Protein AF-A0A0D6QEM1-F1 (afdb_monomer_lite)

Radius of gyration: 30.31 Å; chains: 1; bounding box: 60×32×90 Å

Sequence (278 aa):
MEIRVVGAGCARCRRALEEAEKAIALAGVTASASRTSDVAELIPFRIASTPAVFVDGVLRSAGRVPTAREIASWLRPAAPVDPAPSPTRSLTGLVAACAAGLVLSVLLAVLHVRANTGAAGSFCAVNAEIDCDAVALSPHSILLGAPIAAWGVLVYVAMGLLAGSGLRRARPHPRWPAGLLAVAAGAGVVASGWLAWLSEVRIGAFCIVCAGCWAANVAIAGLAWRATSSGGGFGPCLAADLAAMRRRPAHAATALLGVAGVAAALALLYPPYWKGPW

Secondary structure (DSSP, 8-state):
-EEEEESS--HHHHHHHHHHHHHHHHHT---EEEEE--GGGGGGGT--SS-EEEETTEEEEESS---HHHHHHHHS-----------HHHHHHHHHHHHHHHHHHHHHHHHHHHHHHTPSPPTT--SSSS-HHHHHHSGGGEETTEEHHHHHHHHHHHHHHHHHHHTSTT-SSTTTTHHHHHHHHHHHHHHHHHHHHIIIIII----HHHHHHHHHHHHHHHHHHHHHHTTT-HHHHHHHHHHHHHH-HHHHHHHHHHHHHHHHHHHHHPPP---S--

pLDDT: mean 90.18, std 10.19, range [38.78, 98.62]

Structure (mmCIF, N/CA/C/O backbone):
data_AF-A0A0D6QEM1-F1
#
_entry.id   AF-A0A0D6QEM1-F1
#
loop_
_atom_site.group_PDB
_atom_site.id
_atom_site.type_symbol
_atom_site.label_atom_id
_atom_site.label_alt_id
_atom_site.label_comp_id
_atom_site.label_asym_id
_atom_site.label_entity_id
_atom_site.label_seq_id
_atom_site.pdbx_PDB_ins_code
_atom_site.Cartn_x
_atom_site.Cartn_y
_atom_site.Cartn_z
_atom_site.occupancy
_atom_site.B_iso_or_equiv
_atom_site.auth_seq_id
_atom_site.auth_comp_id
_atom_site.auth_asym_id
_atom_site.auth_atom_id
_atom_site.pdbx_PDB_model_num
ATOM 1 N N . MET A 1 1 ? -30.499 -1.350 35.180 1.00 83.69 1 MET A N 1
ATOM 2 C CA . MET A 1 1 ? -29.206 -1.779 35.754 1.00 83.69 1 MET A CA 1
ATOM 3 C C . MET A 1 1 ? -29.433 -2.224 37.182 1.00 83.69 1 MET A C 1
ATOM 5 O O . MET A 1 1 ? -30.280 -1.647 37.860 1.00 83.69 1 MET A O 1
ATOM 9 N N . GLU A 1 2 ? -28.691 -3.223 37.630 1.00 88.56 2 GLU 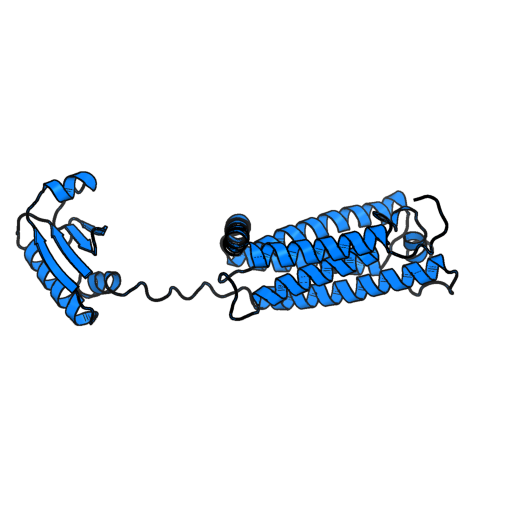A N 1
ATOM 10 C CA . GLU A 1 2 ? -28.781 -3.758 38.984 1.00 88.56 2 GLU A CA 1
ATOM 11 C C . GLU A 1 2 ? -27.432 -3.632 39.698 1.00 88.56 2 GLU A C 1
ATOM 13 O O . GLU A 1 2 ? -26.407 -4.112 39.211 1.00 88.56 2 GLU A O 1
ATOM 18 N N . ILE A 1 3 ? -27.431 -2.997 40.869 1.00 92.56 3 ILE A N 1
ATOM 19 C CA . ILE A 1 3 ? -26.281 -2.968 41.772 1.00 92.56 3 ILE A CA 1
ATOM 20 C C . ILE A 1 3 ? -26.584 -3.905 42.930 1.00 92.56 3 ILE A C 1
ATOM 22 O O . ILE A 1 3 ? -27.523 -3.665 43.687 1.00 92.56 3 ILE A O 1
ATOM 26 N N . ARG A 1 4 ? -25.778 -4.950 43.100 1.00 91.94 4 ARG A N 1
ATOM 27 C CA . ARG A 1 4 ? -25.952 -5.912 44.194 1.00 91.94 4 ARG A CA 1
ATOM 28 C C . ARG A 1 4 ? -24.805 -5.811 45.181 1.00 91.94 4 ARG A C 1
ATOM 30 O O . ARG A 1 4 ? -23.639 -5.928 44.808 1.00 91.94 4 ARG A O 1
ATOM 37 N N . VAL A 1 5 ? -25.138 -5.610 46.449 1.00 93.88 5 VAL A N 1
ATOM 38 C CA . VAL A 1 5 ? -24.191 -5.659 47.564 1.00 93.88 5 VAL A CA 1
ATOM 39 C C . VAL A 1 5 ? -24.349 -7.000 48.268 1.00 93.88 5 VAL A C 1
ATOM 41 O O . VAL A 1 5 ? -25.359 -7.251 48.922 1.00 93.88 5 VAL A O 1
ATOM 44 N N . VAL A 1 6 ? -23.346 -7.862 48.153 1.00 90.94 6 VAL A N 1
ATOM 45 C CA . VAL A 1 6 ? -23.338 -9.186 48.777 1.00 90.94 6 VAL A CA 1
ATOM 46 C C . VAL A 1 6 ? -22.567 -9.124 50.094 1.00 90.94 6 VAL A C 1
ATOM 48 O O . VAL A 1 6 ? -21.392 -8.732 50.139 1.00 90.94 6 VAL A O 1
ATOM 51 N N . GLY A 1 7 ? -23.230 -9.503 51.184 1.00 88.50 7 GLY A N 1
ATOM 52 C CA . GLY A 1 7 ? -22.605 -9.637 52.495 1.00 88.50 7 GLY A CA 1
ATOM 53 C C . GLY A 1 7 ? -23.593 -9.819 53.645 1.00 88.50 7 GLY A C 1
ATOM 54 O O . GLY A 1 7 ? -24.792 -9.567 53.526 1.00 88.50 7 GLY A O 1
ATOM 55 N N . ALA A 1 8 ? -23.064 -10.203 54.807 1.00 85.75 8 ALA A N 1
ATOM 56 C CA . ALA A 1 8 ? -23.832 -10.554 56.009 1.00 85.75 8 ALA A CA 1
ATOM 57 C C . ALA A 1 8 ? -24.568 -9.375 56.694 1.00 85.75 8 ALA A C 1
ATOM 59 O O . ALA A 1 8 ? -25.024 -9.494 57.825 1.00 85.75 8 ALA A O 1
ATOM 60 N N . GLY A 1 9 ? -24.652 -8.201 56.058 1.00 84.50 9 GLY A N 1
ATOM 61 C CA . GLY A 1 9 ? -25.414 -7.061 56.585 1.00 84.50 9 GLY A CA 1
ATOM 62 C C . GLY A 1 9 ? -24.715 -6.233 57.673 1.00 84.50 9 GLY A C 1
ATOM 63 O O . GLY A 1 9 ? -25.359 -5.395 58.306 1.00 84.50 9 GLY A O 1
ATOM 64 N N . CYS A 1 10 ? -23.403 -6.405 57.876 1.00 89.69 10 CYS A N 1
ATOM 65 C CA . CYS A 1 10 ? -22.614 -5.597 58.814 1.00 89.69 10 CYS A CA 1
ATOM 66 C C . CYS A 1 10 ? -22.585 -4.098 58.432 1.00 89.69 10 CYS A C 1
ATOM 68 O O . CYS A 1 10 ? -23.016 -3.703 57.345 1.00 89.69 10 CYS A O 1
ATOM 70 N N . ALA A 1 11 ? -22.025 -3.244 59.298 1.00 91.62 11 ALA A N 1
ATOM 71 C CA . ALA A 1 11 ? -21.962 -1.793 59.071 1.00 91.62 11 ALA A CA 1
ATOM 72 C C . ALA A 1 11 ? -21.328 -1.406 57.717 1.00 91.62 11 ALA A C 1
ATOM 74 O O . ALA A 1 11 ? -21.803 -0.490 57.049 1.00 91.62 11 ALA A O 1
ATOM 75 N N . ARG A 1 12 ? -20.307 -2.149 57.261 1.00 92.81 12 ARG A N 1
ATOM 76 C CA . ARG A 1 12 ? -19.674 -1.926 55.948 1.00 92.81 12 ARG A CA 1
ATOM 77 C C . ARG A 1 12 ? -20.610 -2.257 54.780 1.00 92.81 12 ARG A C 1
ATOM 79 O O . ARG A 1 12 ? -20.588 -1.547 53.783 1.00 92.81 12 ARG A O 1
ATOM 86 N N . CYS A 1 13 ? -21.445 -3.291 54.905 1.00 91.06 13 CYS A N 1
ATOM 87 C CA . CYS A 1 13 ? -22.417 -3.663 53.871 1.00 91.06 13 CYS A CA 1
ATOM 88 C C . CYS A 1 13 ? -23.534 -2.621 53.744 1.00 91.06 13 CYS A C 1
ATOM 90 O O . CYS A 1 13 ? -23.930 -2.289 52.632 1.00 91.06 13 CYS A O 1
ATOM 92 N N . ARG A 1 14 ? -24.011 -2.074 54.872 1.00 92.81 14 ARG A N 1
ATOM 93 C CA . ARG A 1 14 ? -25.000 -0.982 54.866 1.00 92.81 14 ARG A CA 1
ATOM 94 C C . ARG A 1 14 ? -24.438 0.274 54.210 1.00 92.81 14 ARG A C 1
ATOM 96 O O . ARG A 1 14 ? -25.046 0.795 53.286 1.00 92.81 14 ARG A O 1
ATOM 103 N N . ARG A 1 15 ? -23.21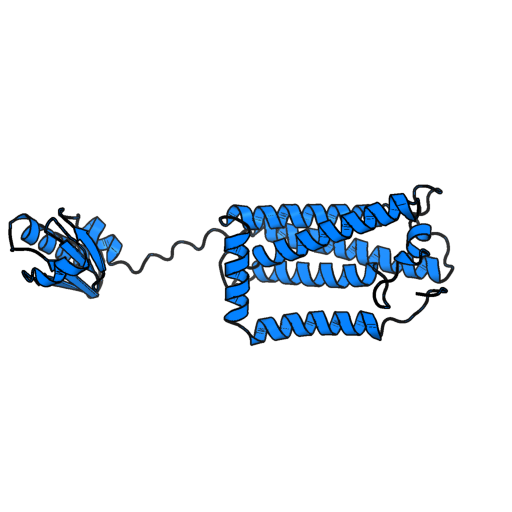6 0.656 54.581 1.00 94.06 15 ARG A N 1
ATOM 104 C CA . ARG A 1 15 ? -22.526 1.794 53.967 1.00 94.06 15 ARG A CA 1
ATOM 105 C C . ARG A 1 15 ? -22.302 1.608 52.462 1.00 94.06 15 ARG A C 1
ATOM 107 O O . ARG A 1 15 ? -22.452 2.556 51.709 1.00 94.06 15 ARG A O 1
ATOM 114 N N . ALA A 1 16 ? -21.961 0.401 52.007 1.00 93.94 16 ALA A N 1
ATOM 115 C CA . ALA A 1 16 ? -21.819 0.119 50.576 1.00 93.94 16 ALA A CA 1
ATOM 116 C C . ALA A 1 16 ? -23.144 0.257 49.807 1.00 93.94 16 ALA A C 1
ATOM 118 O O . ALA A 1 16 ? -23.127 0.718 48.669 1.00 93.94 16 ALA A O 1
ATOM 119 N N . LEU A 1 17 ? -24.275 -0.099 50.428 1.00 94.88 17 LEU A N 1
ATOM 120 C CA . LEU A 1 17 ? -25.603 0.106 49.849 1.00 94.88 17 LEU A CA 1
ATOM 121 C C . LEU A 1 17 ? -25.952 1.601 49.763 1.00 94.88 17 LEU A C 1
ATOM 123 O O . LEU A 1 17 ? -26.343 2.068 48.700 1.00 94.88 17 LEU A O 1
ATOM 127 N N . GLU A 1 18 ? -25.711 2.367 50.830 1.00 95.75 18 GLU A N 1
ATOM 128 C CA . GLU A 1 18 ? -25.917 3.825 50.843 1.00 95.75 18 GLU A CA 1
ATOM 129 C C . GLU A 1 18 ? -25.063 4.542 49.782 1.00 95.75 18 GLU A C 1
ATOM 131 O O . GLU A 1 18 ? -25.534 5.438 49.084 1.00 95.75 18 GLU A O 1
ATOM 136 N N . GLU A 1 19 ? -23.792 4.156 49.628 1.00 96.50 19 GLU A N 1
ATOM 137 C CA . GLU A 1 19 ? -22.925 4.713 48.584 1.00 96.50 19 GLU A CA 1
ATOM 138 C C . GLU A 1 19 ? -23.402 4.321 47.178 1.00 96.50 19 GLU A C 1
ATOM 140 O O . GLU A 1 19 ? -23.280 5.127 46.255 1.00 96.50 19 GLU A O 1
ATOM 145 N N . ALA A 1 20 ? -23.978 3.126 47.005 1.00 94.38 20 ALA A N 1
ATOM 146 C CA . ALA A 1 20 ? -24.574 2.703 45.741 1.00 94.38 20 ALA A CA 1
ATOM 147 C C . ALA A 1 20 ? -25.824 3.523 45.390 1.00 94.38 20 ALA A C 1
ATOM 149 O O . ALA A 1 20 ? -25.945 3.980 44.258 1.00 94.38 20 ALA A O 1
ATOM 150 N N . GLU A 1 21 ? -26.711 3.790 46.347 1.00 94.81 21 GLU A N 1
ATOM 151 C CA . GLU A 1 21 ? -27.885 4.654 46.145 1.00 94.81 21 GLU A CA 1
ATOM 152 C C . GLU A 1 21 ? -27.478 6.087 45.779 1.00 94.81 21 GLU A C 1
ATOM 154 O O . GLU A 1 21 ? -27.968 6.651 44.795 1.00 94.81 21 GLU A O 1
ATOM 159 N N . LYS A 1 22 ? -26.499 6.656 46.496 1.00 94.44 22 LYS A N 1
ATOM 160 C CA . LYS A 1 22 ? -25.906 7.957 46.145 1.00 94.44 22 LYS A CA 1
ATOM 161 C C . LYS A 1 22 ? -25.308 7.939 44.741 1.00 94.44 22 LYS A C 1
ATOM 163 O O . LYS A 1 22 ? -25.437 8.918 44.013 1.00 94.44 22 LYS A O 1
ATOM 168 N N . ALA A 1 23 ? -24.656 6.848 44.346 1.00 93.38 23 ALA A N 1
ATOM 169 C CA . ALA A 1 23 ? -24.069 6.708 43.019 1.00 93.38 23 ALA A CA 1
ATOM 170 C C . ALA A 1 23 ? -25.120 6.682 41.905 1.00 93.38 23 ALA A C 1
ATOM 172 O O . ALA A 1 23 ? -24.884 7.275 40.855 1.00 93.38 23 ALA A O 1
ATOM 173 N N . ILE A 1 24 ? -26.273 6.044 42.135 1.00 91.56 24 ILE A N 1
ATOM 174 C CA . ILE A 1 24 ? -27.408 6.045 41.200 1.00 91.56 24 ILE A CA 1
ATOM 175 C C . ILE A 1 24 ? -27.925 7.474 41.016 1.00 91.56 24 ILE A C 1
ATOM 177 O O . ILE A 1 24 ? -28.045 7.937 39.880 1.00 91.56 24 ILE A O 1
ATOM 181 N N . ALA A 1 25 ? -28.138 8.201 42.118 1.00 88.69 25 ALA A N 1
ATOM 182 C CA . ALA A 1 25 ? -28.562 9.601 42.082 1.00 88.69 25 ALA A CA 1
ATOM 183 C C . ALA A 1 25 ? -27.535 10.504 41.371 1.00 88.69 25 ALA A C 1
ATOM 185 O O . ALA A 1 25 ? -27.906 11.332 40.544 1.00 88.69 25 ALA A O 1
ATOM 186 N N . LEU A 1 26 ? -26.239 10.309 41.639 1.00 87.75 26 LEU A N 1
ATOM 187 C CA . LEU A 1 26 ? -25.144 11.047 40.997 1.00 87.75 26 LEU A CA 1
ATOM 188 C C . LEU A 1 26 ? -24.998 10.738 39.502 1.00 87.75 26 LEU A C 1
ATOM 190 O O . LEU A 1 26 ? -24.580 11.605 38.738 1.00 87.75 26 LEU A O 1
ATOM 194 N N . ALA A 1 27 ? -25.269 9.500 39.087 1.00 85.88 27 ALA A N 1
ATOM 195 C CA . ALA A 1 27 ? -25.141 9.067 37.700 1.00 85.88 27 ALA A CA 1
ATOM 196 C C . ALA A 1 27 ? -26.374 9.412 36.849 1.00 85.88 27 ALA A C 1
ATOM 198 O O . ALA A 1 27 ? -26.257 9.437 35.625 1.00 85.88 27 ALA A O 1
ATOM 199 N N . GLY A 1 28 ? -27.533 9.677 37.466 1.00 85.00 28 GLY A N 1
ATOM 200 C CA . GLY A 1 28 ? -28.774 10.012 36.759 1.00 85.00 28 GLY A CA 1
ATOM 201 C C . GLY A 1 28 ? -29.324 8.862 35.906 1.00 85.00 28 GLY A C 1
ATOM 202 O O . GLY A 1 28 ? -29.982 9.108 34.899 1.00 85.00 28 GLY A O 1
ATOM 203 N N . VAL A 1 29 ? -29.017 7.612 36.268 1.00 84.62 29 VAL A N 1
ATOM 204 C CA . VAL A 1 29 ? -29.411 6.408 35.516 1.00 84.62 29 VAL A CA 1
ATOM 205 C C . VAL A 1 29 ? -30.559 5.669 36.199 1.00 84.62 29 VAL A C 1
ATOM 207 O O . VAL A 1 29 ? -30.688 5.683 37.421 1.00 84.62 29 VAL A O 1
ATOM 210 N N . THR A 1 30 ? -31.368 4.951 35.421 1.00 84.69 30 THR A N 1
ATOM 211 C CA . THR A 1 30 ? -32.387 4.039 35.957 1.00 84.69 30 THR A CA 1
ATOM 212 C C . THR A 1 30 ? -31.730 2.732 36.422 1.00 84.69 30 THR A C 1
ATOM 214 O O . THR A 1 30 ? -31.501 1.799 35.641 1.00 84.69 30 THR A O 1
ATOM 217 N N . ALA A 1 31 ? -31.395 2.668 37.709 1.00 88.12 31 ALA A N 1
ATOM 218 C CA . ALA A 1 31 ? -30.795 1.505 38.354 1.00 88.12 31 ALA A CA 1
ATOM 219 C C . ALA A 1 31 ? -31.436 1.233 39.722 1.00 88.12 31 ALA A C 1
ATOM 221 O O . ALA A 1 31 ? -31.949 2.151 40.358 1.00 88.12 31 ALA A O 1
ATOM 222 N N . SER A 1 32 ? -31.382 -0.015 40.182 1.00 89.88 32 SER A N 1
ATOM 223 C CA . SER A 1 32 ? -31.804 -0.419 41.527 1.00 89.88 32 SER A CA 1
ATOM 224 C C . SER A 1 32 ? -30.616 -0.964 42.311 1.00 89.88 32 SER A C 1
ATOM 226 O O . SER A 1 32 ? -29.842 -1.760 41.778 1.00 89.88 32 SER A O 1
ATOM 228 N N . ALA A 1 33 ? -30.483 -0.558 43.573 1.00 92.06 33 ALA A N 1
ATOM 229 C CA . ALA A 1 33 ? -29.508 -1.126 44.495 1.00 92.06 33 ALA A CA 1
ATOM 230 C C . ALA A 1 33 ? -30.204 -2.121 45.433 1.00 92.06 33 ALA A C 1
ATOM 232 O O . ALA A 1 33 ? -31.217 -1.796 46.048 1.00 92.06 33 ALA A O 1
ATOM 233 N N . SER A 1 34 ? -29.672 -3.334 45.541 1.00 91.31 34 SER A N 1
ATOM 234 C CA . SER A 1 34 ? -30.180 -4.373 46.435 1.00 91.31 34 SER A CA 1
ATOM 235 C C . SER A 1 34 ? -29.041 -4.974 47.256 1.00 91.31 34 SER A C 1
ATOM 237 O O . SER A 1 34 ? -27.867 -4.939 46.876 1.00 91.31 34 SER A O 1
ATOM 239 N N . ARG A 1 35 ? -29.377 -5.508 48.432 1.00 91.12 35 ARG A N 1
ATOM 240 C CA . ARG A 1 35 ? -28.436 -6.231 49.289 1.00 91.12 35 ARG A CA 1
ATOM 241 C C . ARG A 1 35 ? -28.908 -7.665 49.440 1.00 91.12 35 ARG A C 1
ATOM 243 O O . ARG A 1 35 ? -30.053 -7.885 49.819 1.00 91.12 35 ARG A O 1
ATOM 250 N N . THR A 1 36 ? -28.002 -8.609 49.230 1.00 89.12 36 THR A N 1
ATOM 251 C CA . THR A 1 36 ? -28.239 -10.030 49.487 1.00 89.12 36 THR A CA 1
ATOM 252 C C . THR A 1 36 ? -27.227 -10.556 50.498 1.00 89.12 36 THR A C 1
ATOM 254 O O . THR A 1 36 ? -26.091 -10.081 50.584 1.00 89.12 36 THR A O 1
ATOM 257 N N . SER A 1 37 ? -27.653 -11.527 51.296 1.00 85.12 37 SER A N 1
ATOM 258 C CA . SER A 1 37 ? -26.795 -12.235 52.251 1.00 85.12 37 SER A CA 1
ATOM 259 C C . SER A 1 37 ? -26.476 -13.653 51.789 1.00 85.12 37 SER A C 1
ATOM 261 O O . SER A 1 37 ? -25.902 -14.423 52.555 1.00 85.12 37 SER A O 1
ATOM 263 N N . ASP A 1 38 ? -26.823 -13.986 50.545 1.00 84.31 38 ASP A N 1
ATOM 264 C CA . ASP A 1 38 ? -26.527 -15.285 49.967 1.00 84.31 38 ASP A CA 1
ATOM 265 C C . ASP A 1 38 ? -25.023 -15.428 49.689 1.00 84.31 38 ASP A C 1
ATOM 267 O O . ASP A 1 38 ? -24.452 -14.821 48.781 1.00 84.31 38 ASP A O 1
ATOM 271 N N . VAL A 1 39 ? -24.368 -16.237 50.520 1.00 75.44 39 VAL A N 1
ATOM 272 C CA . VAL A 1 39 ? -22.933 -16.521 50.423 1.00 75.44 39 VAL A CA 1
ATOM 273 C C . VAL A 1 39 ? -22.624 -17.360 49.176 1.00 75.44 39 VAL A C 1
ATOM 275 O O . VAL A 1 39 ? -21.495 -17.306 48.683 1.00 75.44 39 VAL A O 1
ATOM 278 N N . ALA A 1 40 ? -23.605 -18.080 48.612 1.00 80.69 40 ALA A N 1
ATOM 279 C CA . ALA A 1 40 ? -23.417 -18.883 47.405 1.00 80.69 40 ALA A CA 1
ATOM 280 C C . ALA A 1 40 ? -22.974 -18.028 46.207 1.00 80.69 40 ALA A C 1
ATOM 282 O O . ALA A 1 40 ? -22.178 -18.486 45.387 1.00 80.69 40 ALA A O 1
ATOM 283 N N . GLU A 1 41 ? -23.389 -16.758 46.151 1.00 78.88 41 GLU A N 1
ATOM 284 C CA . GLU A 1 41 ? -22.991 -15.819 45.099 1.00 78.88 41 GLU A CA 1
ATOM 285 C C . GLU A 1 41 ? -21.498 -15.454 45.125 1.00 78.88 41 GLU A C 1
ATOM 287 O O . GLU A 1 41 ? -20.948 -15.015 44.116 1.00 78.88 41 GLU A O 1
ATOM 292 N N . LEU A 1 42 ? -20.817 -15.637 46.262 1.00 79.50 42 LEU A N 1
ATOM 293 C CA . LEU A 1 42 ? -19.399 -15.294 46.427 1.00 79.50 42 LEU A CA 1
ATOM 294 C C . LEU A 1 42 ? -18.457 -16.421 45.987 1.00 79.50 42 LEU A C 1
ATOM 296 O O . LEU A 1 42 ? -17.312 -16.152 45.607 1.00 79.50 42 LEU A O 1
ATOM 300 N N . ILE A 1 43 ? -18.929 -17.672 46.028 1.00 79.19 43 ILE A N 1
ATOM 301 C CA . ILE A 1 43 ? -18.126 -18.878 45.775 1.00 79.19 43 ILE A CA 1
ATOM 302 C C . ILE A 1 43 ? -17.501 -18.871 44.367 1.00 79.19 43 ILE A C 1
ATOM 304 O O . ILE A 1 43 ? -16.284 -19.068 44.276 1.00 79.19 43 ILE A O 1
ATOM 308 N N . PRO A 1 44 ? -18.242 -18.575 43.273 1.00 81.25 44 PRO A N 1
ATOM 309 C CA . PRO A 1 44 ? -17.675 -18.578 41.921 1.00 81.25 44 PRO A CA 1
ATOM 310 C C . PRO A 1 44 ? -16.529 -17.576 41.735 1.00 81.25 44 PRO A C 1
ATOM 312 O O . PRO A 1 44 ? -15.643 -17.786 40.910 1.00 81.25 44 PRO A O 1
ATOM 315 N N . PHE A 1 45 ? -16.526 -16.498 42.523 1.00 77.94 45 PHE A N 1
ATOM 316 C CA . PHE A 1 45 ? -15.569 -15.399 42.414 1.00 77.94 45 PHE A CA 1
ATOM 317 C C . PHE A 1 45 ? -14.396 -15.509 43.400 1.00 77.94 45 PHE A C 1
ATOM 319 O O . PHE A 1 45 ? -13.536 -14.629 43.410 1.00 77.94 45 PHE A O 1
ATOM 326 N N . ARG A 1 46 ? -14.343 -16.572 44.222 1.00 84.56 46 ARG A N 1
ATOM 327 C CA . ARG A 1 46 ? -13.299 -16.806 45.243 1.00 84.56 46 ARG A CA 1
ATOM 328 C C . ARG A 1 46 ? -13.073 -15.593 46.159 1.00 84.56 46 ARG A C 1
ATOM 330 O O . ARG A 1 46 ? -11.942 -15.253 46.502 1.00 84.56 46 ARG A O 1
ATOM 337 N N . ILE A 1 47 ? -14.156 -14.916 46.539 1.00 84.62 47 ILE A N 1
ATOM 338 C CA . ILE A 1 47 ? -14.095 -13.705 47.361 1.00 84.62 47 ILE A CA 1
ATOM 339 C C . ILE A 1 47 ? -13.925 -14.091 48.831 1.00 84.62 47 ILE A C 1
ATOM 341 O O . ILE A 1 47 ? -14.812 -14.695 49.425 1.00 84.62 47 ILE A O 1
ATOM 345 N N . ALA A 1 48 ? -12.806 -13.684 49.432 1.00 81.12 48 ALA A N 1
ATOM 346 C CA . ALA A 1 48 ? -12.526 -13.936 50.847 1.00 81.12 48 ALA A CA 1
ATOM 347 C C . ALA A 1 48 ? -13.156 -12.900 51.800 1.00 81.12 48 ALA A C 1
ATOM 349 O O . ALA A 1 48 ? -13.296 -13.167 52.991 1.00 81.12 48 ALA A O 1
ATOM 350 N N . SER A 1 49 ? -13.533 -11.718 51.292 1.00 84.44 49 SER A N 1
ATOM 351 C CA . SER A 1 49 ? -13.922 -10.573 52.125 1.00 84.44 49 SER A CA 1
ATOM 352 C C . SER A 1 49 ? -15.132 -9.822 51.572 1.00 84.44 49 SER A C 1
ATOM 354 O O . SER A 1 49 ? -15.147 -9.399 50.417 1.00 84.44 49 SER A O 1
ATOM 356 N N . THR A 1 50 ? -16.120 -9.573 52.434 1.00 88.31 50 THR A N 1
ATOM 357 C CA . THR A 1 50 ? -17.312 -8.749 52.153 1.00 88.31 50 THR A CA 1
ATOM 358 C C . THR A 1 50 ? -17.192 -7.355 52.791 1.00 88.31 50 THR A C 1
ATOM 360 O O . THR A 1 50 ? -16.493 -7.216 53.799 1.00 88.31 50 THR A O 1
ATOM 363 N N . PRO A 1 51 ? -17.874 -6.311 52.285 1.00 90.75 51 PRO A N 1
ATOM 364 C CA . PRO A 1 51 ? -18.890 -6.328 51.228 1.00 90.75 51 PRO A CA 1
ATOM 365 C C . PRO A 1 51 ? -18.301 -6.551 49.834 1.00 90.75 51 PRO A C 1
ATOM 367 O O . PRO A 1 51 ? -17.223 -6.044 49.526 1.00 90.75 51 PRO A O 1
ATOM 370 N N . ALA A 1 52 ? -19.024 -7.303 49.007 1.00 91.38 52 ALA A N 1
ATOM 371 C CA . ALA A 1 52 ? -18.771 -7.403 47.575 1.00 91.38 52 ALA A CA 1
ATOM 372 C C . ALA A 1 52 ? -19.836 -6.605 46.816 1.00 91.38 52 ALA A C 1
ATOM 374 O O . ALA A 1 52 ? -21.019 -6.706 47.128 1.00 91.38 52 ALA A O 1
ATOM 375 N N . VAL A 1 53 ? -19.420 -5.790 45.851 1.00 92.56 53 VAL A N 1
ATOM 376 C CA . VAL A 1 53 ? -20.310 -4.943 45.050 1.00 92.56 53 VAL A CA 1
ATOM 377 C C . VAL A 1 53 ? -20.266 -5.417 43.606 1.00 92.56 53 VAL A C 1
ATOM 379 O O . VAL A 1 53 ? -19.200 -5.437 42.982 1.00 92.56 53 VAL A O 1
ATOM 382 N N . PHE A 1 54 ? -21.432 -5.771 43.083 1.00 89.88 54 PHE A N 1
ATOM 383 C CA . PHE A 1 54 ? -21.652 -6.202 41.713 1.00 89.88 54 PHE A CA 1
ATOM 384 C C . PHE A 1 54 ? -22.478 -5.162 40.962 1.00 89.88 54 PHE A C 1
ATOM 386 O O . PHE A 1 54 ? -23.378 -4.554 41.536 1.00 89.88 54 PHE A O 1
ATOM 393 N N . VAL A 1 55 ? -22.193 -4.990 39.675 1.00 90.69 55 VAL A N 1
ATOM 394 C CA . VAL A 1 55 ? -23.009 -4.194 38.748 1.00 90.69 55 VAL A CA 1
ATOM 395 C C . VAL A 1 55 ? -23.356 -5.089 37.568 1.00 90.69 55 VAL A C 1
ATOM 397 O O . VAL A 1 55 ? -22.446 -5.607 36.921 1.00 90.69 55 VAL A O 1
ATOM 400 N N . ASP A 1 56 ? -24.650 -5.314 37.337 1.00 88.06 56 ASP A N 1
ATOM 401 C CA . ASP A 1 56 ? -25.189 -6.207 36.302 1.00 88.06 56 ASP A CA 1
ATOM 402 C C . ASP A 1 56 ? -24.504 -7.592 36.309 1.00 88.06 56 ASP A C 1
ATOM 404 O O . ASP A 1 56 ? -24.074 -8.122 35.287 1.00 88.06 56 ASP A O 1
ATOM 408 N N . GLY A 1 57 ? -24.329 -8.161 37.509 1.00 83.12 57 GLY A N 1
ATOM 409 C CA . GLY A 1 57 ? -23.704 -9.475 37.708 1.00 83.12 57 GLY A CA 1
ATOM 410 C C . GLY A 1 57 ? -22.170 -9.501 37.664 1.00 83.12 57 GLY A C 1
ATOM 411 O O . GLY A 1 57 ? -21.580 -10.533 37.973 1.00 83.12 57 GLY A O 1
ATOM 412 N N . VAL A 1 58 ? -21.503 -8.385 37.356 1.00 85.00 58 VAL A N 1
ATOM 413 C CA . VAL A 1 58 ? -20.034 -8.294 37.308 1.00 85.00 58 VAL A CA 1
ATOM 414 C C . VAL A 1 58 ? -19.480 -7.766 38.628 1.00 85.00 58 VAL A C 1
ATOM 416 O O . VAL A 1 58 ? -19.854 -6.677 39.067 1.00 85.00 58 VAL A O 1
ATOM 419 N N . LEU A 1 59 ? -18.545 -8.500 39.240 1.00 88.81 59 LEU A N 1
ATOM 420 C CA . LEU A 1 59 ? -17.843 -8.062 40.449 1.00 88.81 59 LEU A CA 1
ATOM 421 C C . LEU A 1 59 ? -17.004 -6.808 40.161 1.00 88.81 59 LEU A C 1
ATOM 423 O O . LEU A 1 59 ? -16.120 -6.829 39.305 1.00 88.81 59 LEU A O 1
ATOM 427 N N . ARG A 1 60 ? -17.245 -5.724 40.903 1.00 92.25 60 ARG A N 1
ATOM 428 C CA . ARG A 1 60 ? -16.480 -4.469 40.792 1.00 92.25 60 ARG A CA 1
ATOM 429 C C . ARG A 1 60 ? -15.553 -4.217 41.974 1.00 92.25 60 ARG A C 1
ATOM 431 O O . ARG A 1 60 ? -14.488 -3.633 41.801 1.00 92.25 60 ARG A O 1
ATOM 438 N N . SER A 1 61 ? -15.945 -4.641 43.172 1.00 92.19 61 SER A N 1
ATOM 439 C CA . SER A 1 61 ? -15.167 -4.436 44.396 1.00 92.19 61 SER A CA 1
ATOM 440 C C . SER A 1 61 ? -15.471 -5.523 45.420 1.00 92.19 61 SER A C 1
ATOM 442 O O . SER A 1 61 ? -16.612 -5.967 45.512 1.00 92.19 61 SER A O 1
ATOM 444 N N . ALA A 1 62 ? -14.470 -5.929 46.199 1.00 91.88 62 ALA A N 1
ATOM 445 C CA . ALA A 1 62 ? -14.604 -6.893 47.287 1.00 91.88 62 ALA A CA 1
ATOM 446 C C . ALA A 1 62 ? -13.767 -6.457 48.498 1.00 91.88 62 ALA A C 1
ATOM 448 O O . ALA A 1 62 ? -12.680 -5.899 48.347 1.00 91.88 62 ALA A O 1
ATOM 449 N N . GLY A 1 63 ? -14.280 -6.691 49.706 1.00 90.12 63 GLY A N 1
ATOM 450 C CA . GLY A 1 63 ? -13.582 -6.433 50.971 1.00 90.12 63 GLY A CA 1
ATOM 451 C C . GLY A 1 63 ? -13.442 -4.960 51.368 1.00 90.12 63 GLY A C 1
ATOM 452 O O . GLY A 1 63 ? -12.889 -4.667 52.429 1.00 90.12 63 GLY A O 1
ATOM 453 N N . ARG A 1 64 ? -13.966 -4.025 50.570 1.00 93.00 64 ARG A N 1
ATOM 454 C CA . ARG A 1 64 ? -13.949 -2.585 50.860 1.00 93.00 64 ARG A CA 1
ATOM 455 C C . ARG A 1 64 ? -15.253 -1.914 50.459 1.00 93.00 64 ARG A C 1
ATOM 457 O O . ARG A 1 64 ? -15.993 -2.422 49.626 1.00 93.00 64 ARG A O 1
ATOM 464 N N . VAL A 1 65 ? -15.495 -0.741 51.035 1.00 95.25 65 VAL A N 1
ATOM 465 C CA . VAL A 1 65 ? -16.624 0.122 50.676 1.00 95.25 65 VAL A CA 1
ATOM 466 C C . VAL A 1 65 ? -16.138 1.132 49.628 1.00 95.25 65 VAL A C 1
ATOM 468 O O . VAL A 1 65 ? -15.380 2.034 49.993 1.00 95.25 65 VAL A O 1
ATOM 471 N N . PRO A 1 66 ? -16.486 0.973 48.337 1.00 93.50 66 PRO A N 1
ATOM 472 C CA . PRO A 1 66 ? -16.194 1.979 47.319 1.00 93.50 66 PRO A CA 1
ATOM 473 C C . PRO A 1 66 ? -17.011 3.253 47.568 1.00 93.50 66 PRO A C 1
ATOM 475 O O . PRO A 1 66 ? -18.077 3.211 48.179 1.00 93.50 66 PRO A O 1
ATOM 478 N N . THR A 1 67 ? -16.500 4.393 47.108 1.00 95.75 67 THR A N 1
ATOM 479 C CA . THR A 1 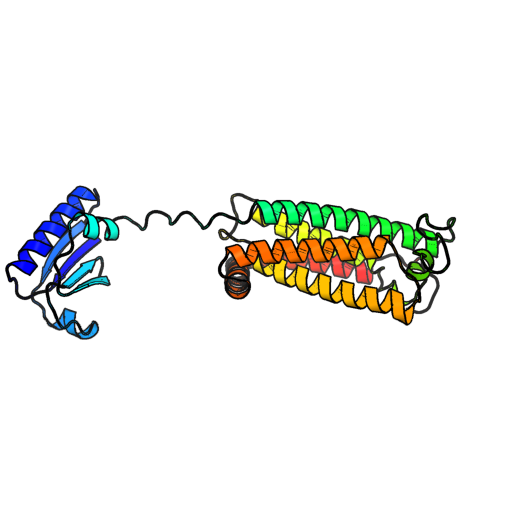67 ? -17.206 5.682 47.243 1.00 95.75 67 THR A CA 1
ATOM 480 C C . THR A 1 67 ? -18.305 5.822 46.193 1.00 95.75 67 THR A C 1
ATOM 482 O O . THR A 1 67 ? -18.201 5.248 45.109 1.00 95.75 67 THR A O 1
ATOM 485 N N . ALA A 1 68 ? -19.315 6.655 46.442 1.00 93.88 68 ALA A N 1
ATOM 486 C CA . ALA A 1 68 ? -20.394 6.910 45.490 1.00 93.88 68 ALA A CA 1
ATOM 487 C C . ALA A 1 68 ? -19.879 7.390 44.122 1.00 93.88 68 ALA A C 1
ATOM 489 O O . ALA A 1 68 ? -20.400 6.995 43.083 1.00 93.88 68 ALA A O 1
ATOM 490 N N . ARG A 1 69 ? -18.802 8.190 44.094 1.00 89.69 69 ARG A N 1
ATOM 491 C CA . ARG A 1 69 ? -18.167 8.645 42.843 1.00 89.69 69 ARG A CA 1
ATOM 492 C C . ARG A 1 69 ? -17.513 7.497 42.073 1.00 89.69 69 ARG A C 1
ATOM 494 O O . ARG A 1 69 ? -17.573 7.471 40.845 1.00 89.69 69 ARG A O 1
ATOM 501 N N . GLU A 1 70 ? -16.894 6.567 42.792 1.00 90.19 70 GLU A N 1
ATOM 502 C CA . GLU A 1 70 ? -16.289 5.371 42.217 1.00 90.19 70 GLU A CA 1
ATOM 503 C C . GLU A 1 70 ? -17.363 4.434 41.656 1.00 90.19 70 GLU A C 1
ATOM 505 O O . GLU A 1 70 ? -17.280 4.045 40.494 1.00 90.19 70 GLU A O 1
ATOM 510 N N . ILE A 1 71 ? -18.424 4.164 42.418 1.00 93.31 71 ILE A N 1
ATOM 511 C CA . ILE A 1 71 ? -19.554 3.351 41.951 1.00 93.31 71 ILE A CA 1
ATOM 512 C C . ILE A 1 71 ? -20.218 4.013 40.735 1.00 93.31 71 ILE A C 1
ATOM 514 O O . ILE A 1 71 ? -20.447 3.349 39.728 1.00 93.31 71 ILE A O 1
ATOM 518 N N . ALA A 1 72 ? -20.434 5.332 40.757 1.00 90.81 72 ALA A N 1
ATOM 519 C CA . ALA A 1 72 ? -21.017 6.072 39.637 1.00 90.81 72 ALA A CA 1
ATOM 520 C C . ALA A 1 72 ? -20.169 5.982 38.356 1.00 90.81 72 ALA A C 1
ATOM 522 O O . ALA A 1 72 ? -20.705 6.105 37.256 1.00 90.81 72 ALA A O 1
ATOM 523 N N . SER A 1 73 ? -18.855 5.746 38.464 1.00 88.44 73 SER A N 1
ATOM 524 C CA . SER A 1 73 ? -17.995 5.512 37.295 1.00 88.44 73 SER A CA 1
ATOM 525 C C . SER A 1 73 ? -18.269 4.170 36.606 1.00 88.44 73 SER A C 1
ATOM 527 O O . SER A 1 73 ? -18.050 4.057 35.404 1.00 88.44 73 SER A O 1
ATOM 529 N N . TRP A 1 74 ? -18.791 3.179 37.339 1.00 89.75 74 TRP A N 1
ATOM 530 C CA . TRP A 1 74 ? -19.184 1.870 36.803 1.00 89.75 74 TRP A CA 1
ATOM 531 C C . TRP A 1 74 ? -20.589 1.874 36.195 1.00 89.75 74 TRP A C 1
ATOM 533 O O . TRP A 1 74 ? -20.892 1.000 35.389 1.00 89.75 74 TRP A O 1
ATOM 543 N N . LEU A 1 75 ? -21.430 2.830 36.608 1.00 87.69 75 LEU A N 1
ATOM 544 C CA . LEU A 1 75 ? -22.818 2.988 36.156 1.00 87.69 75 LEU A CA 1
ATOM 545 C C . LEU A 1 75 ? -22.951 3.845 34.907 1.00 87.69 75 LEU A C 1
ATOM 547 O O . LEU A 1 75 ? -23.929 3.723 34.171 1.00 87.69 75 LEU A O 1
ATOM 551 N N . ARG A 1 76 ? -21.979 4.727 34.655 1.00 74.12 76 ARG A N 1
ATOM 552 C CA . ARG A 1 76 ? -21.927 5.389 33.358 1.00 74.12 76 ARG A CA 1
ATOM 553 C C . ARG A 1 76 ? -21.724 4.297 32.306 1.00 74.12 76 ARG A C 1
ATOM 555 O O . ARG A 1 76 ? -20.809 3.486 32.483 1.00 74.12 76 ARG A O 1
ATOM 562 N N . PRO A 1 77 ? -22.499 4.279 31.199 1.00 56.69 77 PRO A N 1
ATOM 563 C CA . PRO A 1 77 ? -22.014 3.594 30.008 1.00 56.69 77 PRO A CA 1
ATOM 564 C C . PRO A 1 77 ? -20.595 4.102 29.811 1.00 56.69 77 PRO A C 1
ATOM 566 O O . PRO A 1 77 ? -20.403 5.317 29.926 1.00 56.69 77 PRO A O 1
ATOM 569 N N . ALA A 1 78 ? -19.621 3.191 29.662 1.00 43.91 78 ALA A N 1
ATOM 570 C CA . ALA A 1 78 ? -18.222 3.559 29.491 1.00 43.91 78 ALA A CA 1
ATOM 571 C C . ALA A 1 78 ? -18.205 4.789 28.592 1.00 43.91 78 ALA A C 1
ATOM 573 O O . ALA A 1 78 ? -18.657 4.692 27.446 1.00 43.91 78 ALA A O 1
ATOM 574 N N . ALA A 1 79 ? -17.842 5.956 29.155 1.00 39.09 79 ALA A N 1
ATOM 575 C CA . ALA A 1 79 ? -17.732 7.163 28.351 1.00 39.09 79 ALA A CA 1
ATOM 576 C C . ALA A 1 79 ? -16.913 6.721 27.145 1.00 39.09 79 ALA A C 1
ATOM 578 O O . ALA A 1 79 ? -15.937 5.999 27.396 1.00 39.09 79 ALA A O 1
ATOM 579 N N . PRO A 1 80 ? -17.353 6.992 25.898 1.00 39.38 80 PRO A N 1
ATOM 580 C CA . PRO A 1 80 ? -16.643 6.505 24.734 1.00 39.38 80 PRO A CA 1
ATOM 581 C C . PRO A 1 80 ? -15.182 6.819 24.997 1.00 39.38 80 PRO A C 1
ATOM 583 O O . PRO A 1 80 ? -14.834 7.988 25.148 1.00 39.38 80 PRO A O 1
ATOM 586 N N . VAL A 1 81 ? -14.370 5.781 25.231 1.00 42.56 81 VAL A N 1
ATOM 587 C CA . VAL A 1 81 ? -12.934 5.981 25.355 1.00 42.56 81 VAL A CA 1
ATOM 588 C C . VAL A 1 81 ? -12.623 6.617 24.030 1.00 42.56 81 VAL A C 1
ATOM 590 O O . VAL A 1 81 ? -12.888 5.971 23.008 1.00 42.56 81 VAL A O 1
ATOM 593 N N . ASP A 1 82 ? -12.219 7.891 24.053 1.00 38.78 82 ASP A N 1
ATOM 594 C CA . ASP A 1 82 ? -11.980 8.625 22.824 1.00 38.78 82 ASP A CA 1
ATOM 595 C C . ASP A 1 82 ? -11.149 7.696 21.951 1.00 38.78 82 ASP A C 1
ATOM 597 O O . ASP A 1 82 ? -10.101 7.212 22.410 1.00 38.78 82 ASP A O 1
ATOM 601 N N . PRO A 1 83 ? -11.668 7.303 20.772 1.00 53.62 83 PRO A N 1
ATOM 602 C CA . PRO A 1 83 ? -10.988 6.332 19.950 1.00 53.62 83 PRO A CA 1
ATOM 603 C C . PRO A 1 83 ? -9.573 6.852 19.782 1.00 53.62 83 PRO A C 1
ATOM 605 O O . PRO A 1 83 ? -9.407 8.001 19.367 1.00 53.62 83 PRO A O 1
ATOM 608 N N . ALA A 1 84 ? -8.588 6.040 20.191 1.00 57.31 84 ALA A N 1
ATOM 609 C CA . ALA A 1 84 ? -7.193 6.456 20.234 1.00 57.31 84 ALA A CA 1
ATOM 610 C C . ALA A 1 84 ? -6.871 7.290 18.985 1.00 57.31 84 ALA A C 1
ATOM 612 O O . ALA A 1 84 ? -7.269 6.874 17.886 1.00 57.31 84 ALA A O 1
ATOM 613 N N . PRO A 1 85 ? -6.240 8.470 19.143 1.00 65.75 85 PRO A N 1
ATOM 614 C CA . PRO A 1 85 ? -6.172 9.465 18.086 1.00 65.75 85 PRO A CA 1
ATOM 615 C C . PRO A 1 85 ? -5.643 8.810 16.820 1.00 65.75 85 PRO A C 1
ATOM 617 O O . PRO A 1 85 ? -4.636 8.097 16.844 1.00 65.75 85 PRO A O 1
ATOM 620 N N . SER A 1 86 ? -6.358 8.996 15.714 1.00 71.50 86 SER A N 1
ATOM 621 C CA . SER A 1 86 ? -5.957 8.335 14.485 1.00 71.50 86 SER A CA 1
ATOM 622 C C . SER A 1 86 ? -4.602 8.813 14.008 1.00 71.50 86 SER A C 1
ATOM 624 O O . SER A 1 86 ? -4.262 9.985 14.206 1.00 71.50 86 SER A O 1
ATOM 626 N N . PRO A 1 87 ? -3.860 7.962 13.283 1.00 86.38 87 PRO A N 1
ATOM 627 C CA . PRO A 1 87 ? -2.571 8.324 12.718 1.00 86.38 87 PRO A CA 1
ATOM 628 C C . PRO A 1 87 ? -2.729 9.249 11.497 1.00 86.38 87 PRO A C 1
ATOM 630 O O . PRO A 1 87 ? -2.092 9.038 10.473 1.00 86.38 87 PRO A O 1
ATOM 633 N N . THR A 1 88 ? -3.573 10.286 11.578 1.00 90.75 88 THR A N 1
ATOM 634 C CA . THR A 1 88 ? -3.943 11.175 10.468 1.00 90.75 88 THR A CA 1
ATOM 635 C C . THR A 1 88 ? -2.711 11.791 9.817 1.00 90.75 88 THR A C 1
ATOM 637 O O . THR A 1 88 ? -2.596 11.754 8.603 1.00 90.75 88 THR A O 1
ATOM 640 N N . ARG A 1 89 ? -1.741 12.273 10.608 1.00 92.88 89 ARG A N 1
ATOM 641 C CA . ARG A 1 89 ? -0.478 12.816 10.076 1.00 92.88 89 ARG A CA 1
ATOM 642 C C . ARG A 1 89 ? 0.296 11.780 9.256 1.00 92.88 89 ARG A C 1
ATOM 644 O O . ARG A 1 89 ? 0.742 12.089 8.156 1.00 92.88 89 ARG A O 1
ATOM 651 N N . SER A 1 90 ? 0.414 10.554 9.766 1.00 94.56 90 SER A N 1
ATOM 652 C CA . SER A 1 90 ? 1.092 9.466 9.054 1.00 94.56 90 SER A CA 1
ATOM 653 C C . SER A 1 90 ? 0.329 9.059 7.794 1.00 94.56 90 SER A C 1
ATOM 655 O O . SER A 1 90 ? 0.949 8.850 6.761 1.00 94.56 90 SER A O 1
ATOM 657 N N . LEU A 1 91 ? -1.006 8.994 7.852 1.00 95.44 91 LEU A N 1
ATOM 658 C CA . LEU A 1 91 ? -1.864 8.635 6.719 1.00 95.44 91 LEU A CA 1
ATOM 659 C C . LEU A 1 91 ? -1.859 9.703 5.618 1.00 95.44 91 LEU A C 1
ATOM 661 O O . LEU A 1 91 ? -1.762 9.355 4.446 1.00 95.44 91 LEU A O 1
ATOM 665 N N . THR A 1 92 ? -1.893 10.990 5.965 1.00 96.69 92 THR A N 1
ATOM 666 C CA . THR A 1 92 ? -1.735 12.077 4.987 1.00 96.69 92 THR A CA 1
ATOM 667 C C . THR A 1 92 ? -0.354 12.024 4.337 1.00 96.69 92 THR A C 1
ATOM 669 O O . THR A 1 92 ? -0.250 12.130 3.117 1.00 96.69 92 THR A O 1
ATOM 672 N N . GLY A 1 93 ? 0.699 11.782 5.127 1.00 97.56 93 GLY A N 1
ATOM 673 C CA . GLY A 1 93 ? 2.044 11.554 4.596 1.00 97.56 93 GLY A CA 1
ATOM 674 C C . GLY A 1 93 ? 2.112 10.341 3.663 1.00 97.56 93 GLY A C 1
ATOM 675 O O . GLY A 1 93 ? 2.743 10.415 2.617 1.00 97.56 93 GLY A O 1
ATOM 676 N N . LEU A 1 94 ? 1.427 9.244 4.004 1.00 98.00 94 LEU A N 1
ATOM 677 C CA . LEU A 1 94 ? 1.354 8.030 3.184 1.00 98.00 94 LEU A CA 1
ATOM 678 C C . LEU A 1 94 ? 0.685 8.299 1.839 1.00 98.00 94 LEU A C 1
ATOM 680 O O . LEU A 1 94 ? 1.206 7.871 0.815 1.00 98.00 94 LEU A O 1
ATOM 684 N N . VAL A 1 95 ? -0.432 9.031 1.831 1.00 98.38 95 VAL A N 1
ATOM 685 C CA . VAL A 1 95 ? -1.107 9.442 0.591 1.00 98.38 95 VAL A CA 1
ATOM 686 C C . VAL A 1 95 ? -0.170 10.289 -0.272 1.00 98.38 95 VAL A C 1
ATOM 688 O O . VAL A 1 95 ? -0.042 10.018 -1.463 1.00 98.38 95 VAL A O 1
ATOM 691 N N . ALA A 1 96 ? 0.533 11.260 0.319 1.00 98.31 96 ALA A N 1
ATOM 692 C CA . ALA A 1 96 ? 1.489 12.097 -0.407 1.00 98.31 96 ALA A CA 1
ATOM 693 C C . ALA A 1 96 ? 2.669 11.286 -0.974 1.00 98.31 96 ALA A C 1
ATOM 695 O O . ALA A 1 96 ? 3.034 11.455 -2.135 1.00 98.31 96 ALA A O 1
ATOM 696 N N . ALA A 1 97 ? 3.228 10.360 -0.192 1.00 98.25 97 ALA A N 1
ATOM 697 C CA . ALA A 1 97 ? 4.319 9.497 -0.637 1.00 98.25 97 ALA A CA 1
ATOM 698 C C . ALA A 1 97 ? 3.873 8.519 -1.740 1.00 98.25 97 ALA A C 1
ATOM 700 O O . ALA A 1 97 ? 4.608 8.316 -2.704 1.00 98.25 97 ALA A O 1
ATOM 701 N N . CYS A 1 98 ? 2.653 7.973 -1.658 1.00 98.62 98 CYS A N 1
ATOM 702 C CA . CYS A 1 98 ? 2.072 7.162 -2.733 1.00 98.62 98 CYS A CA 1
ATOM 703 C C . CYS A 1 98 ? 1.837 7.990 -4.002 1.00 98.62 98 CYS A C 1
ATOM 705 O O . CYS A 1 98 ? 2.075 7.491 -5.094 1.00 98.62 98 CYS A O 1
ATOM 707 N N . ALA A 1 99 ? 1.414 9.253 -3.881 1.00 98.56 99 ALA A N 1
ATOM 708 C CA . ALA A 1 99 ? 1.262 10.144 -5.029 1.00 98.56 99 ALA A CA 1
ATOM 709 C C . ALA A 1 99 ? 2.613 10.448 -5.700 1.00 98.56 99 ALA A C 1
ATOM 711 O O . ALA A 1 99 ? 2.711 10.395 -6.923 1.00 98.56 99 ALA A O 1
ATOM 712 N N . ALA A 1 100 ? 3.669 10.693 -4.919 1.00 98.38 100 ALA A N 1
ATOM 713 C CA . ALA A 1 100 ? 5.021 10.859 -5.452 1.00 98.38 100 ALA A CA 1
ATOM 714 C C . ALA A 1 100 ? 5.524 9.578 -6.144 1.00 98.38 100 ALA A C 1
ATOM 716 O O . ALA A 1 100 ? 6.000 9.635 -7.276 1.00 98.38 100 ALA A O 1
ATOM 717 N N . GLY A 1 101 ? 5.349 8.416 -5.505 1.00 98.44 101 GLY A N 1
ATOM 718 C CA . GLY A 1 101 ? 5.673 7.114 -6.093 1.00 98.44 101 GLY A CA 1
ATOM 719 C C . GLY A 1 101 ? 4.905 6.848 -7.388 1.00 98.44 101 GLY A C 1
ATOM 720 O O . GLY A 1 101 ? 5.494 6.406 -8.369 1.00 98.44 101 GLY A O 1
ATO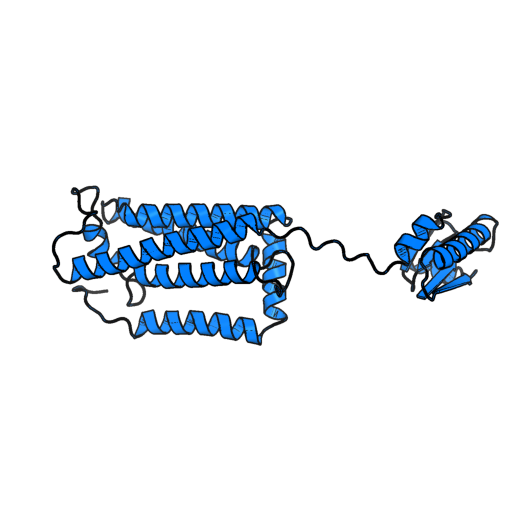M 721 N N . LEU A 1 102 ? 3.617 7.201 -7.435 1.00 98.56 102 LEU A N 1
ATOM 722 C CA . LEU A 1 102 ? 2.785 7.099 -8.632 1.00 98.56 102 LEU A CA 1
ATOM 723 C C . LEU A 1 102 ? 3.348 7.937 -9.784 1.00 98.56 102 LEU A C 1
ATOM 725 O O . LEU A 1 102 ? 3.475 7.422 -10.891 1.00 98.56 102 LEU A O 1
ATOM 729 N N . VAL A 1 103 ? 3.725 9.193 -9.532 1.00 98.50 103 VAL A N 1
ATOM 730 C CA . VAL A 1 103 ? 4.336 10.061 -10.553 1.00 98.50 103 VAL A CA 1
ATOM 731 C C . VAL A 1 103 ? 5.626 9.442 -11.093 1.00 98.50 103 VAL A C 1
ATOM 733 O O . VAL A 1 103 ? 5.801 9.365 -12.308 1.00 98.50 103 VAL A O 1
ATOM 736 N N . LEU A 1 104 ? 6.498 8.944 -10.214 1.00 98.12 104 LEU A N 1
ATOM 737 C CA . LEU A 1 104 ? 7.747 8.287 -10.612 1.00 98.12 104 LEU A CA 1
ATOM 738 C C . LEU A 1 104 ? 7.502 6.984 -11.389 1.00 98.12 104 LEU A C 1
ATOM 740 O O . LEU A 1 104 ? 8.189 6.714 -12.369 1.00 98.12 104 LEU A O 1
ATOM 744 N N . SER A 1 105 ? 6.494 6.201 -11.004 1.00 98.00 105 SER A N 1
ATOM 745 C CA . SER A 1 105 ? 6.134 4.952 -11.682 1.00 98.00 105 SER A CA 1
ATOM 746 C C . SER A 1 105 ? 5.530 5.199 -13.065 1.00 98.00 105 SER A C 1
ATOM 748 O O . SER A 1 105 ? 5.849 4.485 -14.014 1.00 98.00 105 SER A O 1
ATOM 750 N N . VAL A 1 106 ? 4.697 6.234 -13.211 1.00 97.88 106 VAL A N 1
ATOM 751 C CA . VAL A 1 106 ? 4.193 6.682 -14.520 1.00 97.88 106 VAL A CA 1
ATOM 752 C C . VAL A 1 106 ? 5.349 7.175 -15.385 1.00 97.88 106 VAL A C 1
ATOM 754 O O . VAL A 1 106 ? 5.429 6.814 -16.557 1.00 97.88 106 VAL A O 1
ATOM 757 N N . LEU A 1 107 ? 6.277 7.944 -14.810 1.00 96.81 107 LEU A N 1
ATOM 758 C CA . LEU A 1 107 ? 7.471 8.398 -15.513 1.00 96.81 107 LEU A CA 1
ATOM 759 C C . LEU A 1 107 ? 8.312 7.214 -16.006 1.00 96.81 107 LEU A C 1
ATOM 761 O O . LEU A 1 107 ? 8.650 7.177 -17.184 1.00 96.81 107 LEU A O 1
ATOM 765 N N . LEU A 1 108 ? 8.577 6.214 -15.159 1.00 96.56 108 LEU A N 1
ATOM 766 C CA . LEU A 1 108 ? 9.268 4.980 -15.553 1.00 96.56 108 LEU A CA 1
ATOM 767 C C . LEU A 1 108 ? 8.540 4.236 -16.674 1.00 96.56 108 LEU A C 1
ATOM 769 O O . LEU A 1 108 ? 9.192 3.758 -17.595 1.00 96.56 108 LEU A O 1
ATOM 773 N N . ALA A 1 109 ? 7.208 4.161 -16.640 1.00 95.62 109 ALA A N 1
ATOM 774 C CA . ALA A 1 109 ? 6.438 3.530 -17.711 1.00 95.62 109 ALA A CA 1
ATOM 775 C C . ALA A 1 109 ? 6.597 4.286 -19.044 1.00 95.62 109 ALA A C 1
ATOM 777 O O . ALA A 1 109 ? 6.803 3.667 -20.085 1.00 95.62 109 ALA A O 1
ATOM 778 N N . VAL A 1 110 ? 6.580 5.623 -19.016 1.00 94.44 110 VAL A N 1
ATOM 779 C CA . VAL A 1 110 ? 6.819 6.459 -20.205 1.00 94.44 110 VAL A CA 1
ATOM 780 C C . VAL A 1 110 ? 8.244 6.286 -20.731 1.00 94.44 110 VAL A C 1
ATOM 782 O O . VAL A 1 110 ? 8.426 6.121 -21.937 1.00 94.44 110 VAL A O 1
ATOM 785 N N . LEU A 1 111 ? 9.248 6.296 -19.850 1.00 93.62 111 LEU A N 1
ATOM 786 C CA . LEU A 1 111 ? 10.645 6.060 -20.226 1.00 93.62 111 LEU A CA 1
ATOM 787 C C . LEU A 1 111 ? 10.823 4.661 -20.828 1.00 93.62 111 LEU A C 1
ATOM 789 O O . LEU A 1 111 ? 11.463 4.513 -21.863 1.00 93.62 111 LEU A O 1
ATOM 793 N N . HIS A 1 112 ? 10.169 3.651 -20.254 1.00 94.12 112 HIS A N 1
ATOM 794 C CA . HIS A 1 112 ? 10.199 2.287 -20.767 1.00 94.12 112 HIS A CA 1
ATOM 795 C C . HIS A 1 112 ? 9.619 2.183 -22.183 1.00 94.12 112 HIS A C 1
ATOM 797 O O . HIS A 1 112 ? 10.175 1.473 -23.025 1.00 94.12 112 HIS A O 1
ATOM 803 N N . VAL A 1 113 ? 8.508 2.868 -22.470 1.00 93.25 113 VAL A N 1
ATOM 804 C CA . VAL A 1 113 ? 7.951 2.941 -23.831 1.00 93.25 113 VAL A CA 1
ATOM 805 C C . VAL A 1 113 ? 8.933 3.639 -24.769 1.00 93.25 113 VAL A C 1
ATOM 807 O O . VAL A 1 113 ? 9.214 3.119 -25.846 1.00 93.25 113 VAL A O 1
ATOM 810 N N . ARG A 1 114 ? 9.491 4.788 -24.370 1.00 91.81 114 ARG A N 1
ATOM 811 C CA . ARG A 1 114 ? 10.434 5.561 -25.196 1.00 91.81 114 ARG A CA 1
ATOM 812 C C . ARG A 1 114 ? 11.672 4.752 -25.575 1.00 91.81 114 ARG A C 1
ATOM 814 O O . ARG A 1 114 ? 11.981 4.668 -26.761 1.00 91.81 114 ARG A O 1
ATOM 821 N N . ALA A 1 115 ? 12.295 4.096 -24.598 1.00 91.50 115 ALA A N 1
ATOM 822 C CA . ALA A 1 115 ? 13.471 3.261 -24.815 1.00 91.50 115 ALA A CA 1
ATOM 823 C C . ALA A 1 115 ? 13.182 2.111 -25.798 1.00 91.50 115 ALA A C 1
ATOM 825 O O . ALA A 1 115 ? 13.938 1.881 -26.736 1.00 91.50 115 ALA A O 1
ATOM 826 N N . ASN A 1 116 ? 12.040 1.430 -25.649 1.00 91.94 116 ASN A N 1
ATOM 827 C CA . ASN A 1 116 ? 11.684 0.278 -26.489 1.00 91.94 116 ASN A CA 1
ATOM 828 C C . ASN A 1 116 ? 11.145 0.647 -27.884 1.00 91.94 116 ASN A C 1
ATOM 830 O O . ASN A 1 116 ? 11.152 -0.189 -28.787 1.00 91.94 116 ASN A O 1
ATOM 834 N N . THR A 1 117 ? 10.680 1.882 -28.079 1.00 90.12 117 THR A N 1
ATOM 835 C CA . THR A 1 117 ? 10.151 2.365 -29.369 1.00 90.12 117 THR A CA 1
ATOM 836 C C . THR A 1 117 ? 11.182 3.129 -30.200 1.00 90.12 117 THR A C 1
ATOM 838 O O . THR A 1 117 ? 10.875 3.534 -31.320 1.00 90.12 117 THR A O 1
ATOM 841 N N . GLY A 1 118 ? 12.412 3.288 -29.698 1.00 81.88 118 GLY A N 1
ATOM 842 C CA . GLY A 1 118 ? 13.495 3.973 -30.407 1.00 81.88 118 GLY A CA 1
ATOM 843 C C . GLY A 1 118 ? 13.359 5.497 -30.423 1.00 81.88 118 GLY A C 1
ATOM 844 O O . GLY A 1 118 ? 13.904 6.149 -31.312 1.00 81.88 118 GLY A O 1
ATOM 845 N N . ALA A 1 119 ? 12.624 6.075 -29.466 1.00 79.19 119 ALA A N 1
ATOM 846 C CA . ALA A 1 119 ? 12.652 7.518 -29.242 1.00 79.19 119 ALA A CA 1
ATOM 847 C C . ALA A 1 119 ? 14.045 7.948 -28.738 1.00 79.19 119 ALA A C 1
ATOM 849 O O . ALA A 1 119 ? 14.778 7.136 -28.179 1.00 79.19 119 ALA A O 1
ATOM 850 N N . ALA A 1 120 ? 14.414 9.221 -28.941 1.00 72.31 120 ALA A N 1
ATOM 851 C CA . ALA A 1 120 ? 15.696 9.758 -28.473 1.00 72.31 120 ALA A CA 1
ATOM 852 C C . ALA A 1 120 ? 15.929 9.467 -26.976 1.00 72.31 120 ALA A C 1
ATOM 854 O O . ALA A 1 120 ? 14.964 9.426 -26.206 1.00 72.31 120 ALA A O 1
ATOM 855 N N . GLY A 1 121 ? 17.204 9.282 -26.606 1.00 73.19 121 GLY A N 1
ATOM 856 C CA . GLY A 1 121 ? 17.634 8.814 -25.285 1.00 73.19 121 GLY A CA 1
ATOM 857 C C . GLY A 1 121 ? 16.969 9.545 -24.120 1.00 73.19 121 GLY A C 1
ATOM 858 O O . GLY A 1 121 ? 16.664 10.742 -24.185 1.00 73.19 121 GLY A O 1
ATOM 859 N N . SER A 1 122 ? 16.709 8.808 -23.047 1.00 85.62 122 SER A N 1
ATOM 860 C CA . SER A 1 122 ? 16.018 9.344 -21.882 1.00 85.62 122 SER A CA 1
ATOM 861 C C . SER A 1 122 ? 16.872 10.358 -21.119 1.00 85.62 122 SER A C 1
ATOM 863 O O . SER A 1 122 ? 18.092 10.271 -21.065 1.00 85.62 122 SER A O 1
ATOM 865 N N . PHE A 1 123 ? 16.223 11.301 -20.430 1.00 85.50 123 PHE A N 1
ATOM 866 C CA . PHE A 1 123 ? 16.916 12.342 -19.650 1.00 85.50 123 PHE A CA 1
ATOM 867 C C . PHE A 1 123 ? 17.797 11.791 -18.510 1.00 85.50 123 PHE A C 1
ATOM 869 O O . PHE A 1 123 ? 18.657 12.501 -17.999 1.00 85.50 123 PHE A O 1
ATOM 876 N N . CYS A 1 124 ? 17.538 10.555 -18.073 1.00 82.06 124 CYS A N 1
ATOM 877 C CA . CYS A 1 124 ? 18.276 9.861 -17.018 1.00 82.06 124 CYS A CA 1
ATOM 878 C C . CYS A 1 124 ? 19.335 8.892 -17.594 1.00 82.06 124 CYS A C 1
ATOM 880 O O . CYS A 1 124 ? 19.915 8.124 -16.836 1.00 82.06 124 CYS A O 1
ATOM 882 N N . ALA A 1 125 ? 19.596 8.926 -18.905 1.00 86.12 125 ALA A N 1
ATOM 883 C CA . ALA A 1 125 ? 20.735 8.272 -19.548 1.00 86.12 125 ALA A CA 1
ATOM 884 C C . ALA A 1 125 ? 21.875 9.290 -19.708 1.00 86.12 125 ALA A C 1
ATOM 886 O O . ALA A 1 125 ? 22.046 9.911 -20.756 1.00 86.12 125 ALA A O 1
ATOM 887 N N . VAL A 1 126 ? 22.599 9.536 -18.613 1.00 87.62 126 VAL A N 1
ATOM 888 C CA . VAL A 1 126 ? 23.640 10.580 -18.544 1.00 87.62 126 VAL A CA 1
ATOM 889 C C . VAL A 1 126 ? 25.013 10.011 -18.892 1.00 87.62 126 VAL A C 1
ATOM 891 O O . VAL A 1 126 ? 25.819 10.675 -19.542 1.00 87.62 126 VAL A O 1
ATOM 894 N N . ASN A 1 127 ? 25.293 8.788 -18.444 1.00 87.94 127 ASN A N 1
ATOM 895 C CA . ASN A 1 127 ? 26.530 8.055 -18.702 1.00 87.94 127 ASN A CA 1
ATOM 896 C C . ASN A 1 127 ? 26.275 6.543 -18.537 1.00 87.94 127 ASN A C 1
ATOM 898 O O . ASN A 1 127 ? 25.161 6.138 -18.231 1.00 87.94 127 ASN A O 1
ATOM 902 N N . ALA A 1 128 ? 27.302 5.710 -18.728 1.00 82.62 128 ALA A N 1
ATOM 903 C CA . ALA A 1 128 ? 27.159 4.251 -18.647 1.00 82.62 128 ALA A CA 1
ATOM 904 C C . ALA A 1 128 ? 26.775 3.730 -17.246 1.00 82.62 128 ALA A C 1
ATOM 906 O O . ALA A 1 128 ? 26.223 2.641 -17.133 1.00 82.62 128 ALA A O 1
ATOM 907 N N . GLU A 1 129 ? 27.062 4.492 -16.188 1.00 87.19 129 GLU A N 1
ATOM 908 C CA . GLU A 1 129 ? 26.724 4.126 -14.808 1.00 87.19 129 GLU A CA 1
ATOM 909 C C . GLU A 1 129 ? 25.312 4.585 -14.432 1.00 87.19 129 GLU A C 1
ATOM 911 O O . GLU A 1 129 ? 24.620 3.897 -13.690 1.00 87.19 129 GLU A O 1
ATOM 916 N N . ILE A 1 130 ? 24.863 5.731 -14.946 1.00 91.38 130 ILE A N 1
ATOM 917 C CA . ILE A 1 130 ? 23.557 6.337 -14.693 1.00 91.38 130 ILE A CA 1
ATOM 918 C C . ILE A 1 130 ? 22.744 6.283 -15.982 1.00 91.38 130 ILE A C 1
ATOM 920 O O . ILE A 1 130 ? 22.749 7.228 -16.780 1.00 91.38 130 ILE A O 1
ATOM 924 N N . ASP A 1 131 ? 22.046 5.160 -16.157 1.00 91.12 131 ASP A N 1
ATOM 925 C CA . ASP A 1 131 ? 21.285 4.863 -17.364 1.00 91.12 131 ASP A CA 1
ATOM 926 C C . ASP A 1 131 ? 19.946 4.175 -17.053 1.00 91.12 131 ASP A C 1
ATOM 928 O O . ASP A 1 131 ? 19.877 3.021 -16.621 1.00 91.12 131 ASP A O 1
ATOM 932 N N . CYS A 1 132 ? 18.844 4.898 -17.270 1.00 91.69 132 CYS A N 1
ATOM 933 C CA . CYS A 1 132 ? 17.502 4.329 -17.158 1.00 91.69 132 CYS A CA 1
ATOM 934 C C . CYS A 1 132 ? 17.078 3.507 -18.384 1.00 91.69 132 CYS A C 1
ATOM 936 O O . CYS A 1 132 ? 16.200 2.653 -18.250 1.00 91.69 132 CYS A O 1
ATOM 938 N N . ASP A 1 133 ? 17.675 3.748 -19.552 1.00 92.19 133 ASP A N 1
ATOM 939 C CA . ASP A 1 133 ? 17.381 3.025 -20.789 1.00 92.19 133 ASP A CA 1
ATOM 940 C C . ASP A 1 133 ? 17.981 1.620 -20.730 1.00 92.19 133 ASP A C 1
ATOM 942 O O . ASP A 1 133 ? 17.293 0.657 -21.069 1.00 92.19 133 ASP A O 1
ATOM 946 N N . ALA A 1 134 ? 19.190 1.471 -20.178 1.00 91.31 134 ALA A N 1
ATOM 947 C CA . ALA A 1 134 ? 19.797 0.165 -19.899 1.00 91.31 134 ALA A CA 1
ATOM 948 C C . ALA A 1 134 ? 18.890 -0.723 -19.027 1.00 91.31 134 ALA A C 1
ATOM 950 O O . ALA A 1 134 ? 18.682 -1.902 -19.319 1.00 91.31 134 ALA A O 1
ATOM 951 N N . VAL A 1 135 ? 18.284 -0.147 -17.983 1.00 92.88 135 VAL A N 1
ATOM 952 C CA . VAL A 1 135 ? 17.321 -0.858 -17.129 1.00 92.88 135 VAL A CA 1
ATOM 953 C C . VAL A 1 135 ? 16.032 -1.171 -17.894 1.00 92.88 135 VAL A C 1
ATOM 955 O O . VAL A 1 135 ? 15.535 -2.295 -17.813 1.00 92.88 135 VAL A O 1
ATOM 958 N N . ALA A 1 136 ? 15.494 -0.218 -18.660 1.00 92.81 136 ALA A N 1
ATOM 959 C CA . ALA A 1 136 ? 14.247 -0.382 -19.410 1.00 92.81 136 ALA A CA 1
ATOM 960 C C . ALA A 1 136 ? 14.328 -1.425 -20.539 1.00 92.81 136 ALA A C 1
ATOM 962 O O . ALA A 1 136 ? 13.346 -2.123 -20.796 1.00 92.81 136 ALA A O 1
ATOM 963 N N . LEU A 1 137 ? 15.479 -1.526 -21.204 1.00 92.00 137 LEU A N 1
ATOM 964 C CA . LEU A 1 137 ? 15.746 -2.483 -22.282 1.00 92.00 137 LEU A CA 1
ATOM 965 C C . LEU A 1 137 ? 16.165 -3.864 -21.763 1.00 92.00 137 LEU A C 1
ATOM 967 O O . LEU A 1 137 ? 16.239 -4.816 -22.539 1.00 92.00 137 LEU A O 1
ATOM 971 N N . SER A 1 138 ? 16.443 -3.992 -20.464 1.00 91.56 138 SER A N 1
ATOM 972 C CA . SER A 1 138 ? 16.787 -5.278 -19.866 1.00 91.56 138 SER A CA 1
ATOM 973 C C . SER A 1 138 ? 15.592 -6.247 -19.894 1.00 91.56 138 SER A C 1
ATOM 975 O O . SER A 1 138 ? 14.449 -5.821 -19.734 1.00 91.56 138 SER A O 1
ATOM 977 N N . PRO A 1 139 ? 15.815 -7.572 -19.988 1.00 89.44 139 PRO A N 1
ATOM 978 C CA . PRO A 1 139 ? 14.732 -8.561 -19.896 1.00 89.44 139 PRO A CA 1
ATOM 979 C C . PRO A 1 139 ? 14.043 -8.559 -18.522 1.00 89.44 139 PRO A C 1
ATOM 981 O O . PRO A 1 139 ? 12.963 -9.114 -18.348 1.00 89.44 139 PRO A O 1
ATOM 984 N N . HIS A 1 140 ? 14.669 -7.930 -17.529 1.00 91.12 140 HIS A N 1
ATOM 985 C CA . HIS A 1 140 ? 14.165 -7.820 -16.172 1.00 91.12 140 HIS A CA 1
ATOM 986 C C . HIS A 1 140 ? 13.147 -6.693 -15.983 1.00 91.12 140 HIS A C 1
ATOM 988 O O . HIS A 1 140 ? 12.608 -6.564 -14.888 1.00 91.12 140 HIS A O 1
ATOM 994 N N . SER A 1 141 ? 12.883 -5.868 -17.000 1.00 93.06 141 SER A N 1
ATOM 995 C CA . SER A 1 141 ? 11.923 -4.763 -16.914 1.00 93.06 141 SER A CA 1
ATOM 996 C C . SER A 1 141 ? 10.466 -5.203 -17.087 1.00 93.06 141 SER A C 1
ATOM 998 O O . SER A 1 141 ? 9.561 -4.432 -16.754 1.00 93.06 141 SER A O 1
ATOM 1000 N N . ILE A 1 142 ? 10.232 -6.442 -17.536 1.00 93.75 142 ILE A N 1
ATOM 1001 C CA . ILE A 1 142 ? 8.914 -7.049 -17.739 1.00 93.75 142 ILE A CA 1
ATOM 1002 C C . ILE A 1 142 ? 8.639 -8.090 -16.649 1.00 93.75 142 ILE A C 1
ATOM 1004 O O . ILE A 1 142 ? 9.461 -8.951 -16.350 1.00 93.75 142 ILE A O 1
ATOM 1008 N N . LEU A 1 143 ? 7.446 -8.026 -16.065 1.00 93.88 143 LEU A N 1
ATOM 1009 C CA . LEU A 1 143 ? 6.939 -8.972 -15.081 1.00 93.88 143 LEU A CA 1
ATOM 1010 C C . LEU A 1 143 ? 5.518 -9.376 -15.479 1.00 93.88 143 LEU A C 1
ATOM 1012 O O . LEU A 1 143 ? 4.659 -8.514 -15.642 1.00 93.88 143 LEU A O 1
ATOM 1016 N N . LEU A 1 144 ? 5.255 -10.678 -15.617 1.00 92.94 144 LEU A N 1
ATOM 1017 C CA . LEU A 1 144 ? 3.918 -11.208 -15.931 1.00 92.94 144 LEU A CA 1
ATOM 1018 C C . LEU A 1 144 ? 3.248 -10.513 -17.136 1.00 92.94 144 LEU A C 1
ATOM 1020 O O . LEU A 1 144 ? 2.076 -10.166 -17.068 1.00 92.94 144 LEU A O 1
ATOM 1024 N N . GLY A 1 145 ? 3.997 -10.263 -18.214 1.00 89.94 145 GLY A N 1
ATOM 1025 C CA . GLY A 1 145 ? 3.461 -9.657 -19.440 1.00 89.94 145 GLY A CA 1
ATOM 1026 C C . GLY A 1 145 ? 3.250 -8.142 -19.408 1.00 89.94 145 GLY A C 1
ATOM 1027 O O . GLY A 1 145 ? 2.760 -7.588 -20.386 1.00 89.94 145 GLY A O 1
ATOM 1028 N N . ALA A 1 146 ? 3.662 -7.453 -18.341 1.00 94.44 146 ALA A N 1
ATOM 1029 C CA . ALA A 1 146 ? 3.640 -5.994 -18.276 1.00 94.44 146 ALA A CA 1
ATOM 1030 C C . ALA A 1 146 ? 4.935 -5.426 -17.671 1.00 94.44 146 ALA A C 1
ATOM 1032 O O . ALA A 1 146 ? 5.576 -6.082 -16.847 1.00 94.44 146 ALA A O 1
ATOM 1033 N N . PRO A 1 147 ? 5.324 -4.188 -18.012 1.00 95.44 147 PRO A N 1
ATOM 1034 C CA . PRO A 1 147 ? 6.459 -3.528 -17.385 1.00 95.44 147 PRO A CA 1
ATOM 1035 C C . PRO A 1 147 ? 6.303 -3.441 -15.864 1.00 95.44 147 PRO A C 1
ATOM 1037 O O . PRO A 1 147 ? 5.228 -3.104 -15.361 1.00 95.44 147 PRO A O 1
ATOM 1040 N N . ILE A 1 148 ? 7.389 -3.640 -15.115 1.00 96.06 148 ILE A N 1
ATOM 1041 C CA . ILE A 1 148 ? 7.426 -3.482 -13.648 1.00 96.06 148 ILE A CA 1
ATOM 1042 C C . ILE A 1 148 ? 6.886 -2.107 -13.224 1.00 96.06 148 ILE A C 1
ATOM 1044 O O . ILE A 1 148 ? 6.187 -1.988 -12.218 1.00 96.06 148 ILE A O 1
ATOM 1048 N N . ALA A 1 149 ? 7.130 -1.071 -14.029 1.00 96.56 149 ALA A N 1
ATOM 1049 C CA . ALA A 1 149 ? 6.602 0.270 -13.802 1.00 96.56 149 ALA A CA 1
ATOM 1050 C C . ALA A 1 149 ? 5.059 0.340 -13.823 1.00 96.56 149 ALA A C 1
ATOM 1052 O O . ALA A 1 149 ? 4.473 1.114 -13.068 1.00 96.56 149 ALA A O 1
ATOM 1053 N N . ALA A 1 150 ? 4.380 -0.481 -14.633 1.00 96.94 150 ALA A N 1
ATOM 1054 C CA . ALA A 1 150 ? 2.917 -0.555 -14.653 1.00 96.94 150 ALA A CA 1
ATOM 1055 C C . ALA A 1 150 ? 2.368 -1.233 -13.385 1.00 96.94 150 ALA A C 1
ATOM 1057 O O . ALA A 1 150 ? 1.374 -0.780 -12.812 1.00 96.94 150 ALA A O 1
ATOM 1058 N N . TRP A 1 151 ? 3.059 -2.260 -12.884 1.00 97.62 151 TRP A N 1
ATOM 1059 C CA . TRP A 1 151 ? 2.751 -2.867 -11.586 1.00 97.62 151 TRP A CA 1
ATOM 1060 C C . TRP A 1 151 ? 2.932 -1.875 -10.435 1.00 97.62 151 TRP A C 1
ATOM 1062 O O . TRP A 1 151 ? 2.087 -1.805 -9.541 1.00 97.62 151 TRP A O 1
ATOM 1072 N N . GLY A 1 152 ? 3.982 -1.050 -10.487 1.00 97.38 152 GLY A N 1
ATOM 1073 C CA . GLY A 1 152 ? 4.192 0.040 -9.534 1.00 97.38 152 GLY A CA 1
ATOM 1074 C C . GLY A 1 152 ? 3.026 1.034 -9.509 1.00 97.38 152 GLY A C 1
ATOM 1075 O O . GLY A 1 152 ? 2.555 1.387 -8.428 1.00 97.38 152 GLY A O 1
ATOM 1076 N N . VAL A 1 153 ? 2.478 1.410 -10.673 1.00 98.12 153 VAL A N 1
ATOM 1077 C CA . VAL A 1 153 ? 1.288 2.277 -10.768 1.00 98.12 153 VAL A CA 1
ATOM 1078 C C . VAL A 1 153 ? 0.107 1.666 -10.012 1.00 98.12 153 VAL A C 1
ATOM 1080 O O . VAL A 1 153 ? -0.494 2.342 -9.174 1.00 98.12 153 VAL A O 1
ATOM 1083 N N . LEU A 1 154 ? -0.197 0.385 -10.249 1.00 97.62 154 LEU A N 1
ATOM 1084 C CA . LEU A 1 154 ? -1.274 -0.316 -9.544 1.00 97.62 154 LEU A CA 1
ATOM 1085 C C . LEU A 1 154 ? -1.051 -0.313 -8.025 1.00 97.62 154 LEU A C 1
ATOM 1087 O O . LEU A 1 154 ? -1.970 0.006 -7.269 1.00 97.62 154 LEU A O 1
ATOM 1091 N N . VAL A 1 155 ? 0.163 -0.634 -7.575 1.00 97.81 155 VAL A N 1
ATOM 1092 C CA . VAL A 1 155 ? 0.502 -0.699 -6.147 1.00 97.81 155 VAL A CA 1
ATOM 1093 C C . VAL A 1 155 ? 0.369 0.672 -5.482 1.00 97.81 155 VAL A C 1
ATOM 1095 O O . VAL A 1 155 ? -0.302 0.778 -4.454 1.00 97.81 155 VAL A O 1
ATOM 1098 N N . TYR A 1 156 ? 0.932 1.733 -6.067 1.00 98.56 156 TYR A N 1
ATOM 1099 C CA . TYR A 1 156 ? 0.845 3.081 -5.498 1.00 98.56 156 TYR A CA 1
ATOM 1100 C C . TYR A 1 156 ? -0.594 3.603 -5.457 1.00 98.56 156 TYR A C 1
ATOM 1102 O O . TYR A 1 156 ? -0.992 4.211 -4.459 1.00 98.56 156 TYR A O 1
ATOM 1110 N N . VAL A 1 157 ? -1.407 3.319 -6.481 1.00 98.38 157 VAL A N 1
ATOM 1111 C CA . VAL A 1 157 ? -2.840 3.651 -6.470 1.00 98.38 157 VAL A CA 1
ATOM 1112 C C . VAL A 1 157 ? -3.565 2.873 -5.373 1.00 98.38 157 VAL A C 1
ATOM 1114 O O . VAL A 1 157 ? -4.271 3.476 -4.565 1.00 98.38 157 VAL A O 1
ATOM 1117 N N . ALA A 1 158 ? -3.372 1.555 -5.289 1.00 98.06 158 ALA A N 1
ATOM 1118 C CA . ALA A 1 158 ? -4.038 0.716 -4.296 1.00 98.06 158 ALA A CA 1
ATOM 1119 C C . ALA A 1 158 ? -3.676 1.129 -2.859 1.00 98.06 158 ALA A C 1
ATOM 1121 O O . ALA A 1 158 ? -4.563 1.306 -2.019 1.00 98.06 158 ALA A O 1
ATOM 1122 N N . MET A 1 159 ? -2.389 1.354 -2.579 1.00 98.06 159 MET A N 1
ATOM 1123 C CA . MET A 1 159 ? -1.915 1.815 -1.272 1.00 98.06 159 MET A CA 1
ATOM 1124 C C . MET A 1 159 ? -2.401 3.232 -0.949 1.00 98.06 1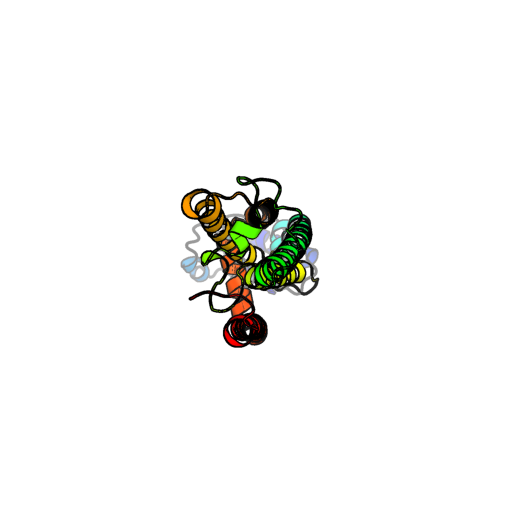59 MET A C 1
ATOM 1126 O O . MET A 1 159 ? -2.834 3.481 0.177 1.00 98.06 159 MET A O 1
ATOM 1130 N N . GLY A 1 160 ? -2.401 4.144 -1.925 1.00 98.12 160 GLY A N 1
ATOM 1131 C CA . GLY A 1 160 ? -2.912 5.505 -1.762 1.00 98.12 160 GLY A CA 1
ATOM 1132 C C . GLY A 1 160 ? -4.411 5.540 -1.452 1.00 98.12 160 GLY A C 1
ATOM 1133 O O . GLY A 1 160 ? -4.835 6.230 -0.523 1.00 98.12 160 GLY A O 1
ATOM 1134 N N . LEU A 1 161 ? -5.218 4.745 -2.162 1.00 97.50 161 LEU A N 1
ATOM 1135 C CA . LEU A 1 161 ? -6.655 4.597 -1.902 1.00 97.50 161 LEU A CA 1
ATOM 1136 C C . LEU A 1 161 ? -6.920 3.976 -0.528 1.00 97.50 161 LEU A C 1
ATOM 1138 O O . LEU A 1 161 ? -7.797 4.444 0.207 1.00 97.50 161 LEU A O 1
ATOM 1142 N N . LEU A 1 162 ? -6.141 2.959 -0.152 1.00 96.88 162 LEU A N 1
ATOM 1143 C CA . LEU A 1 162 ? -6.226 2.334 1.162 1.00 96.88 162 LEU A CA 1
ATOM 1144 C C . LEU A 1 162 ? -5.891 3.355 2.263 1.00 96.88 162 LEU A C 1
ATOM 1146 O O . LEU A 1 162 ? -6.707 3.560 3.161 1.00 96.88 162 LEU A O 1
ATOM 1150 N N . ALA A 1 163 ? -4.781 4.087 2.160 1.00 97.19 163 ALA A N 1
ATOM 1151 C CA . ALA A 1 163 ? -4.429 5.158 3.098 1.00 97.19 163 ALA A CA 1
ATOM 1152 C C . ALA A 1 163 ? -5.501 6.257 3.172 1.00 97.19 163 ALA A C 1
ATOM 1154 O O . ALA A 1 163 ? -5.920 6.641 4.268 1.00 97.19 163 ALA A O 1
ATOM 1155 N N . GLY A 1 164 ? -6.033 6.688 2.025 1.00 96.44 164 GLY A N 1
ATOM 1156 C CA . GLY A 1 164 ? -7.129 7.651 1.943 1.00 96.44 164 GLY A CA 1
ATOM 1157 C C . GLY A 1 164 ? -8.416 7.164 2.616 1.00 96.44 164 GLY A C 1
ATOM 1158 O O . GLY A 1 164 ? -9.137 7.957 3.221 1.00 96.44 164 GLY A O 1
ATOM 1159 N N . SER A 1 165 ? -8.696 5.857 2.600 1.00 94.94 165 SER A N 1
ATOM 1160 C CA . SER A 1 165 ? -9.845 5.287 3.317 1.00 94.94 165 SER A CA 1
ATOM 1161 C C . SER A 1 165 ? -9.744 5.457 4.842 1.00 94.94 165 SER A C 1
ATOM 1163 O O . SER A 1 165 ? -10.770 5.613 5.503 1.00 94.94 165 SER A O 1
ATOM 1165 N N . GLY A 1 166 ? -8.526 5.514 5.396 1.00 93.31 166 GLY A N 1
ATOM 1166 C CA . GLY A 1 166 ? -8.264 5.788 6.816 1.00 93.31 166 GLY A CA 1
ATOM 1167 C C . GLY A 1 166 ? -8.481 7.243 7.239 1.00 93.31 166 GLY A C 1
ATOM 1168 O O . GLY A 1 166 ? -8.693 7.521 8.424 1.00 93.31 166 GLY A O 1
ATOM 1169 N N . LEU A 1 167 ? -8.483 8.166 6.271 1.00 92.94 167 LEU A N 1
ATOM 1170 C CA . LEU A 1 167 ? -8.787 9.587 6.473 1.00 92.94 167 LEU A CA 1
ATOM 1171 C C . LEU A 1 167 ? -10.298 9.875 6.464 1.00 92.94 167 LEU A C 1
ATOM 1173 O O . LEU A 1 167 ? -10.727 10.962 6.852 1.00 92.94 167 LEU A O 1
ATOM 1177 N N . ARG A 1 168 ? -11.127 8.911 6.040 1.00 91.25 168 ARG A N 1
ATOM 1178 C CA . ARG A 1 168 ? -12.587 9.064 6.015 1.00 91.25 168 ARG A CA 1
ATOM 1179 C C . ARG A 1 168 ? -13.167 9.015 7.428 1.00 91.25 168 ARG A C 1
ATOM 1181 O O . ARG A 1 168 ? -12.744 8.219 8.265 1.00 91.25 168 ARG A O 1
ATOM 1188 N N . ARG A 1 169 ? -14.224 9.803 7.662 1.00 83.38 169 ARG A N 1
ATOM 1189 C CA . ARG A 1 169 ? -14.974 9.799 8.935 1.00 83.38 169 ARG A CA 1
ATOM 1190 C C . ARG A 1 169 ? -15.584 8.424 9.249 1.00 83.38 169 ARG A C 1
ATOM 1192 O O . ARG A 1 169 ? -15.565 8.000 10.395 1.00 83.38 169 ARG A O 1
ATOM 1199 N N . ALA A 1 170 ? -16.061 7.706 8.229 1.00 84.88 170 ALA A N 1
ATOM 1200 C CA . ALA A 1 170 ? -16.730 6.405 8.352 1.00 84.88 170 ALA A CA 1
ATOM 1201 C C . ALA A 1 170 ? -15.771 5.190 8.351 1.00 84.88 170 ALA A C 1
ATOM 1203 O O . ALA A 1 170 ? -16.092 4.128 7.807 1.00 84.88 170 ALA A O 1
ATOM 1204 N N . ARG A 1 171 ? -14.566 5.338 8.913 1.00 87.69 171 ARG A N 1
ATOM 1205 C CA . ARG A 1 171 ? -13.585 4.244 8.985 1.00 87.69 171 ARG A CA 1
ATOM 1206 C C . ARG A 1 171 ? -14.036 3.125 9.947 1.00 87.69 171 ARG A C 1
ATOM 1208 O O . ARG A 1 171 ? -14.683 3.424 10.948 1.00 87.69 171 ARG A O 1
ATOM 1215 N N . PRO A 1 172 ? -13.691 1.848 9.689 1.00 87.50 172 PRO A N 1
ATOM 1216 C CA . PRO A 1 172 ? -14.126 0.714 10.512 1.00 87.50 172 PRO A CA 1
ATOM 1217 C C . PRO A 1 172 ? -13.652 0.750 11.968 1.00 87.50 172 PRO A C 1
ATOM 1219 O O . PRO A 1 172 ? -14.365 0.294 12.857 1.00 87.50 172 PRO A O 1
ATOM 1222 N N . HIS A 1 173 ? -12.439 1.249 12.209 1.00 87.31 173 HIS A N 1
ATOM 1223 C CA . HIS A 1 173 ? -11.853 1.385 13.541 1.00 87.31 173 HIS A CA 1
ATOM 1224 C C . HIS A 1 173 ? -10.820 2.528 13.551 1.00 87.31 173 HIS A C 1
ATOM 1226 O O . HIS A 1 173 ? -10.438 3.011 12.479 1.00 87.31 173 HIS A O 1
ATOM 1232 N N . PRO A 1 174 ? -10.365 3.001 14.726 1.00 86.44 174 PRO A N 1
ATOM 1233 C CA . PRO A 1 174 ? -9.592 4.245 14.851 1.00 86.44 174 PRO A CA 1
ATOM 1234 C C . PRO A 1 174 ? -8.258 4.268 14.099 1.00 86.44 174 PRO A C 1
ATOM 1236 O O . PRO A 1 174 ? -7.777 5.341 13.736 1.00 86.44 174 PRO A O 1
ATOM 1239 N N . ARG A 1 175 ? -7.662 3.097 13.856 1.00 88.38 175 ARG A N 1
ATOM 1240 C CA . ARG A 1 175 ? -6.340 2.952 13.228 1.00 88.38 175 ARG A CA 1
ATOM 1241 C C . ARG A 1 175 ? -6.390 2.320 11.847 1.00 88.38 175 ARG A C 1
ATOM 1243 O O . ARG A 1 175 ? -5.350 1.974 11.297 1.00 88.38 175 ARG A O 1
ATOM 1250 N N . TRP A 1 176 ? -7.584 2.171 11.289 1.00 92.88 176 TRP A N 1
ATOM 1251 C CA . TRP A 1 176 ? -7.743 1.670 9.936 1.00 92.88 176 TRP A CA 1
ATOM 1252 C C . TRP A 1 176 ? -6.993 2.580 8.946 1.00 92.88 176 TRP A C 1
ATOM 1254 O O . TRP A 1 176 ? -7.174 3.801 9.032 1.00 92.88 176 TRP A O 1
ATOM 1264 N N . PRO A 1 177 ? -6.219 2.052 7.975 1.00 95.50 177 PRO A N 1
ATOM 1265 C CA . PRO A 1 177 ? -5.802 0.655 7.748 1.00 95.50 177 PRO A CA 1
ATOM 1266 C C . PRO A 1 177 ? -4.290 0.437 7.980 1.00 95.50 177 PRO A C 1
ATOM 1268 O O . PRO A 1 177 ? -3.559 -0.007 7.090 1.00 95.50 177 PRO A O 1
ATOM 1271 N N . ALA A 1 178 ? -3.779 0.838 9.147 1.00 95.38 178 ALA A N 1
ATOM 1272 C CA . ALA A 1 178 ? -2.340 0.909 9.410 1.00 95.38 178 ALA A CA 1
ATOM 1273 C C . ALA A 1 178 ? -1.609 -0.444 9.309 1.00 95.38 178 ALA A C 1
ATOM 1275 O O . ALA A 1 178 ? -0.470 -0.484 8.847 1.00 95.38 178 ALA A O 1
ATOM 1276 N N . GLY A 1 179 ? -2.237 -1.544 9.727 1.00 96.31 179 GLY A N 1
ATOM 1277 C CA . GLY A 1 179 ? -1.648 -2.880 9.676 1.00 96.31 179 GLY A CA 1
ATOM 1278 C C . GLY A 1 179 ? -1.520 -3.404 8.247 1.00 96.31 179 GLY A C 1
ATOM 1279 O O . GLY A 1 179 ? -0.448 -3.866 7.862 1.00 96.31 179 GLY A O 1
ATOM 1280 N N . LEU A 1 180 ? -2.572 -3.272 7.434 1.00 97.19 180 LEU A N 1
ATOM 1281 C CA . LEU A 1 180 ? -2.534 -3.658 6.015 1.00 97.19 180 LEU A CA 1
ATOM 1282 C C . LEU A 1 180 ? -1.528 -2.819 5.220 1.00 97.19 180 LEU A C 1
ATOM 1284 O O . LEU A 1 180 ? -0.778 -3.365 4.412 1.00 97.19 180 LEU A O 1
ATOM 1288 N N . LEU A 1 181 ? -1.464 -1.511 5.482 1.00 97.81 181 LEU A N 1
ATOM 1289 C CA . LEU A 1 181 ? -0.464 -0.637 4.866 1.00 97.81 181 LEU A CA 1
ATOM 1290 C C . LEU A 1 181 ? 0.960 -1.013 5.271 1.00 97.81 181 LEU A C 1
ATOM 1292 O O . LEU A 1 181 ? 1.846 -0.950 4.430 1.00 97.81 181 LEU A O 1
ATOM 1296 N N . ALA A 1 182 ? 1.189 -1.433 6.518 1.00 97.69 182 ALA A N 1
ATOM 1297 C CA . ALA A 1 182 ? 2.502 -1.902 6.954 1.00 97.69 182 ALA A CA 1
ATOM 1298 C C . ALA A 1 182 ? 2.925 -3.196 6.239 1.00 97.69 182 ALA A C 1
ATOM 1300 O O . ALA A 1 182 ? 4.081 -3.304 5.838 1.00 97.69 182 ALA A O 1
ATOM 1301 N N . VAL A 1 183 ? 1.998 -4.137 6.013 1.00 98.12 183 VAL A N 1
ATOM 1302 C CA . VAL A 1 183 ? 2.269 -5.342 5.204 1.00 98.12 183 VAL A CA 1
ATOM 1303 C C . VAL A 1 183 ? 2.629 -4.957 3.769 1.00 98.12 183 VAL A C 1
ATOM 1305 O O . VAL A 1 183 ? 3.672 -5.373 3.268 1.00 98.12 183 VAL A O 1
ATOM 1308 N N . ALA A 1 184 ? 1.799 -4.135 3.121 1.00 97.75 184 ALA A N 1
ATOM 1309 C CA . ALA A 1 184 ? 2.024 -3.712 1.739 1.00 97.75 184 ALA A CA 1
ATOM 1310 C C . ALA A 1 184 ? 3.335 -2.922 1.582 1.00 97.75 184 ALA A C 1
ATOM 1312 O O . ALA A 1 184 ? 4.107 -3.175 0.661 1.00 97.75 184 ALA A O 1
ATOM 1313 N N . ALA A 1 185 ? 3.628 -2.012 2.514 1.00 98.00 185 ALA A N 1
ATOM 1314 C CA . ALA A 1 185 ? 4.859 -1.230 2.509 1.00 98.00 185 ALA A CA 1
ATOM 1315 C C . ALA A 1 185 ? 6.103 -2.096 2.741 1.00 98.00 185 ALA A C 1
ATOM 1317 O O . ALA A 1 185 ? 7.111 -1.906 2.064 1.00 98.00 185 ALA A O 1
ATOM 1318 N N . GLY A 1 186 ? 6.029 -3.072 3.653 1.00 97.88 186 GLY A N 1
ATOM 1319 C CA . GLY A 1 186 ? 7.103 -4.041 3.869 1.00 97.88 186 GLY A CA 1
ATOM 1320 C C . GLY A 1 186 ? 7.401 -4.850 2.606 1.00 97.88 186 GLY A C 1
ATOM 1321 O O . GLY A 1 186 ? 8.557 -4.945 2.201 1.00 97.88 186 GLY A O 1
ATOM 1322 N N . ALA A 1 187 ? 6.362 -5.351 1.931 1.00 97.69 187 ALA A N 1
ATOM 1323 C CA . ALA A 1 187 ? 6.512 -6.035 0.647 1.00 97.69 187 ALA A CA 1
ATOM 1324 C C . ALA A 1 187 ? 7.134 -5.122 -0.427 1.00 97.69 187 ALA A C 1
ATOM 1326 O O . ALA A 1 187 ? 8.022 -5.554 -1.158 1.00 97.69 187 ALA A O 1
ATOM 1327 N N . GLY A 1 188 ? 6.729 -3.848 -0.481 1.00 97.56 188 GLY A N 1
ATOM 1328 C CA . GLY A 1 188 ? 7.303 -2.849 -1.386 1.00 97.56 188 GLY A CA 1
ATOM 1329 C C . GLY A 1 188 ? 8.795 -2.594 -1.148 1.00 97.56 188 GLY A C 1
ATOM 1330 O O . GLY A 1 188 ? 9.556 -2.523 -2.108 1.00 97.56 188 GLY A O 1
ATOM 1331 N N . VAL A 1 189 ? 9.240 -2.518 0.112 1.00 98.00 189 VAL A N 1
ATOM 1332 C CA . VAL A 1 189 ? 10.667 -2.371 0.456 1.00 98.00 189 VAL A CA 1
ATOM 1333 C C . VAL A 1 189 ? 11.467 -3.606 0.050 1.00 98.00 189 VAL A C 1
ATOM 1335 O O . VAL A 1 189 ? 12.534 -3.462 -0.540 1.00 98.00 189 VAL A O 1
ATOM 1338 N N . VAL A 1 190 ? 10.950 -4.810 0.308 1.00 97.94 190 VAL A N 1
ATOM 1339 C CA . VAL A 1 190 ? 11.607 -6.061 -0.111 1.00 97.94 190 VAL A CA 1
ATOM 1340 C C . VAL A 1 190 ? 11.733 -6.120 -1.635 1.00 97.94 190 VAL A C 1
ATOM 1342 O O . VAL A 1 190 ? 12.816 -6.394 -2.150 1.00 97.94 190 VAL A O 1
ATOM 1345 N N . ALA A 1 191 ? 10.661 -5.793 -2.362 1.00 96.25 191 ALA A N 1
ATOM 1346 C CA . ALA A 1 191 ? 10.681 -5.735 -3.821 1.00 96.25 191 ALA A CA 1
ATOM 1347 C C . ALA A 1 191 ? 11.673 -4.680 -4.341 1.00 96.25 191 ALA A C 1
ATOM 1349 O O . ALA A 1 191 ? 12.434 -4.956 -5.263 1.00 96.25 191 ALA A O 1
ATOM 1350 N N . SER A 1 192 ? 11.723 -3.491 -3.732 1.00 96.69 192 SER A N 1
ATOM 1351 C CA . SER A 1 192 ? 12.710 -2.462 -4.081 1.00 96.69 192 SER A CA 1
ATOM 1352 C C . SER A 1 192 ? 14.145 -2.891 -3.802 1.00 96.69 192 SER A C 1
ATOM 1354 O O . SER A 1 192 ? 15.000 -2.632 -4.637 1.00 96.69 192 SER A O 1
ATOM 1356 N N . GLY A 1 193 ? 14.412 -3.581 -2.691 1.00 97.06 193 GLY A N 1
ATOM 1357 C CA . GLY A 1 193 ? 15.740 -4.121 -2.393 1.00 97.06 193 GLY A CA 1
ATOM 1358 C C . GLY A 1 193 ? 16.190 -5.155 -3.426 1.00 97.06 193 GLY A C 1
ATOM 1359 O O . GLY A 1 193 ? 17.329 -5.112 -3.885 1.00 97.06 193 GLY A O 1
ATOM 1360 N N . TRP A 1 194 ? 15.277 -6.030 -3.859 1.00 96.88 194 TRP A N 1
ATOM 1361 C CA . TRP A 1 194 ? 15.542 -6.973 -4.947 1.00 96.88 194 TRP A CA 1
ATOM 1362 C C . TRP A 1 194 ? 15.845 -6.261 -6.271 1.00 96.88 194 TRP A C 1
ATOM 1364 O O . TRP A 1 194 ? 16.819 -6.598 -6.940 1.00 96.88 194 TRP A O 1
ATOM 1374 N N . LEU A 1 195 ? 15.046 -5.257 -6.643 1.00 94.50 195 LEU A N 1
ATOM 1375 C CA . LEU A 1 195 ? 15.254 -4.498 -7.880 1.00 94.50 195 LEU A CA 1
ATOM 1376 C C . LEU A 1 195 ? 16.528 -3.648 -7.845 1.00 94.50 195 LEU A C 1
ATOM 1378 O O . LEU A 1 195 ? 17.185 -3.526 -8.872 1.00 94.50 195 LEU A O 1
ATOM 1382 N N . ALA A 1 196 ? 16.897 -3.100 -6.687 1.00 95.12 196 ALA A N 1
ATOM 1383 C CA . ALA A 1 196 ? 18.158 -2.385 -6.506 1.00 95.12 196 ALA A CA 1
ATOM 1384 C C . ALA A 1 196 ? 19.354 -3.322 -6.705 1.00 95.12 196 ALA A C 1
ATOM 1386 O O . ALA A 1 196 ? 20.224 -3.041 -7.526 1.00 95.12 196 ALA A O 1
ATOM 1387 N N . TRP A 1 197 ? 19.333 -4.491 -6.056 1.00 96.19 197 TRP A N 1
ATOM 1388 C CA . TRP A 1 197 ? 20.344 -5.527 -6.268 1.00 96.19 197 TRP A CA 1
ATOM 1389 C C . TRP A 1 197 ? 20.427 -5.955 -7.739 1.00 96.19 197 TRP A C 1
ATOM 1391 O O . TRP A 1 197 ? 21.517 -6.071 -8.292 1.00 96.19 197 TRP A O 1
ATOM 1401 N N . LEU A 1 198 ? 19.284 -6.144 -8.402 1.00 93.88 198 LEU A N 1
ATOM 1402 C CA . LEU A 1 198 ? 19.231 -6.509 -9.817 1.00 93.88 198 LEU A CA 1
ATOM 1403 C C . LEU A 1 198 ? 19.840 -5.417 -10.713 1.00 93.88 198 LEU A C 1
ATOM 1405 O O . LEU A 1 198 ? 20.615 -5.729 -11.617 1.00 93.88 198 LEU A O 1
ATOM 1409 N N . SER A 1 199 ? 19.530 -4.149 -10.438 1.00 91.75 199 SER A N 1
ATOM 1410 C CA . SER A 1 199 ? 20.049 -2.990 -11.174 1.00 91.75 199 SER A CA 1
ATOM 1411 C C . SER A 1 199 ? 21.572 -2.889 -11.062 1.00 91.75 199 SER A C 1
ATOM 1413 O O . SER A 1 199 ? 22.262 -2.804 -12.075 1.00 91.75 199 SER A O 1
ATOM 1415 N N . GLU A 1 200 ? 22.106 -2.973 -9.844 1.00 89.94 200 GLU A N 1
ATOM 1416 C CA . GLU A 1 200 ? 23.532 -2.756 -9.578 1.00 89.94 200 GLU A CA 1
ATOM 1417 C C . GLU A 1 200 ? 24.393 -3.976 -9.924 1.00 89.94 200 GLU A C 1
ATOM 1419 O O . GLU A 1 200 ? 25.470 -3.834 -10.495 1.00 89.94 200 GLU A O 1
ATOM 1424 N N . VAL A 1 201 ? 23.923 -5.187 -9.611 1.00 91.88 201 VAL A N 1
ATOM 1425 C CA . VAL A 1 201 ? 24.746 -6.405 -9.704 1.00 91.88 201 VAL A CA 1
ATOM 1426 C C . VAL A 1 201 ? 24.569 -7.130 -11.034 1.00 91.88 201 VAL A C 1
ATOM 1428 O O . VAL A 1 201 ? 25.507 -7.762 -11.516 1.00 91.88 201 VAL A O 1
ATOM 1431 N N . ARG A 1 202 ? 23.369 -7.097 -11.627 1.00 92.06 202 ARG A N 1
ATOM 1432 C CA . ARG A 1 202 ? 23.068 -7.867 -12.848 1.00 92.06 202 ARG A CA 1
ATOM 1433 C C . ARG A 1 202 ? 23.039 -7.012 -14.102 1.00 92.06 202 ARG A C 1
ATOM 1435 O O . ARG A 1 202 ? 23.520 -7.477 -15.129 1.00 92.06 202 ARG A O 1
ATOM 1442 N N . ILE A 1 203 ? 22.470 -5.811 -14.025 1.00 90.50 203 ILE A N 1
ATOM 1443 C CA . ILE A 1 203 ? 22.386 -4.889 -15.167 1.00 90.50 203 ILE A CA 1
ATOM 1444 C C . ILE A 1 203 ? 23.641 -4.009 -15.236 1.00 90.50 203 ILE A C 1
ATOM 1446 O O . ILE A 1 203 ? 24.107 -3.707 -16.330 1.00 90.50 203 ILE A O 1
ATOM 1450 N N . GLY A 1 204 ? 24.215 -3.643 -14.085 1.00 90.38 204 GLY A N 1
ATOM 1451 C CA . GLY A 1 204 ? 25.381 -2.760 -14.011 1.00 90.38 204 GLY A CA 1
ATOM 1452 C C . GLY A 1 204 ? 25.041 -1.293 -14.280 1.00 90.38 204 GLY A C 1
ATOM 1453 O O . GLY A 1 204 ? 25.905 -0.546 -14.722 1.00 90.38 204 GLY A O 1
ATOM 1454 N N . ALA A 1 205 ? 23.789 -0.889 -14.034 1.00 91.06 205 ALA A N 1
ATOM 1455 C CA . ALA A 1 205 ? 23.305 0.472 -14.248 1.00 91.06 205 ALA A CA 1
ATOM 1456 C C . ALA A 1 205 ? 22.524 0.976 -13.027 1.00 91.06 205 ALA A C 1
ATOM 1458 O O . ALA A 1 205 ? 21.772 0.230 -12.392 1.00 91.06 205 ALA A O 1
ATOM 1459 N N . PHE A 1 206 ? 22.659 2.262 -12.720 1.00 92.38 206 PHE A N 1
ATOM 1460 C CA . PHE A 1 206 ? 21.980 2.956 -11.635 1.00 92.38 206 PHE A CA 1
ATOM 1461 C C . PHE A 1 206 ? 20.919 3.917 -12.183 1.00 92.38 206 PHE A C 1
ATOM 1463 O O . PHE A 1 206 ? 21.211 4.987 -12.715 1.00 92.38 206 PHE A O 1
ATOM 1470 N N . CYS A 1 207 ? 19.645 3.563 -12.027 1.00 92.38 207 CYS A N 1
ATOM 1471 C CA . CYS A 1 207 ? 18.545 4.416 -12.466 1.00 92.38 207 CYS A CA 1
ATOM 1472 C C . CYS A 1 207 ? 18.080 5.359 -11.341 1.00 92.38 207 CYS A C 1
ATOM 1474 O O . CYS A 1 207 ? 17.482 4.914 -10.359 1.00 92.38 207 CYS A O 1
ATOM 1476 N N . ILE A 1 208 ? 18.257 6.677 -11.518 1.00 94.06 208 ILE A N 1
ATOM 1477 C CA . ILE A 1 208 ? 17.838 7.698 -10.533 1.00 94.06 208 ILE A CA 1
ATOM 1478 C C . ILE A 1 208 ? 16.320 7.672 -10.300 1.00 94.06 208 ILE A C 1
ATOM 1480 O O . ILE A 1 208 ? 15.856 7.882 -9.179 1.00 94.06 208 ILE A O 1
ATOM 1484 N N . VAL A 1 209 ? 15.525 7.390 -11.336 1.00 95.25 209 VAL A N 1
ATOM 1485 C CA . VAL A 1 209 ? 14.061 7.328 -11.199 1.00 95.25 209 VAL A CA 1
ATOM 1486 C C . VAL A 1 209 ? 13.640 6.102 -10.377 1.00 95.25 209 VAL A C 1
ATOM 1488 O O . VAL A 1 209 ? 12.795 6.229 -9.490 1.00 95.25 209 VAL A O 1
ATOM 1491 N N . CYS A 1 210 ? 14.283 4.945 -10.589 1.00 95.19 210 CYS A N 1
ATOM 1492 C CA . CYS A 1 210 ? 14.107 3.763 -9.739 1.00 95.19 210 CYS A CA 1
ATOM 1493 C C . CYS A 1 210 ? 14.523 4.049 -8.292 1.00 95.19 210 CYS A C 1
ATOM 1495 O O . CYS A 1 210 ? 13.764 3.731 -7.378 1.00 95.19 210 CYS A O 1
ATOM 1497 N N . ALA A 1 211 ? 15.662 4.717 -8.082 1.00 96.19 211 ALA A N 1
ATOM 1498 C CA . ALA A 1 211 ? 16.105 5.144 -6.756 1.00 96.19 211 ALA A CA 1
ATOM 1499 C C . ALA A 1 211 ? 15.078 6.059 -6.068 1.00 96.19 211 ALA A C 1
ATOM 1501 O O . ALA A 1 211 ? 14.813 5.909 -4.874 1.00 96.19 211 ALA A O 1
ATOM 1502 N N . GLY A 1 212 ? 14.417 6.937 -6.828 1.00 97.25 212 GLY A N 1
ATOM 1503 C CA . GLY A 1 212 ? 13.271 7.711 -6.355 1.00 97.25 212 GLY A CA 1
ATOM 1504 C C . GLY A 1 212 ? 12.111 6.830 -5.873 1.00 97.25 212 GLY A C 1
ATOM 1505 O O . GLY A 1 212 ? 11.570 7.066 -4.791 1.00 97.25 212 GLY A O 1
ATOM 1506 N N . CYS A 1 213 ? 11.741 5.786 -6.624 1.00 97.50 213 CYS A N 1
ATOM 1507 C CA . CYS A 1 213 ? 10.719 4.820 -6.200 1.00 97.50 213 CYS A CA 1
ATOM 1508 C C . CYS A 1 213 ? 11.142 4.036 -4.946 1.00 97.50 213 CYS A C 1
ATOM 1510 O O . CYS A 1 213 ? 10.318 3.810 -4.056 1.00 97.50 213 CYS A O 1
ATOM 1512 N N . TRP A 1 214 ? 12.419 3.659 -4.826 1.00 97.38 214 TRP A N 1
ATOM 1513 C CA . TRP A 1 214 ? 12.948 2.989 -3.633 1.00 97.38 214 TRP A CA 1
ATOM 1514 C C . TRP A 1 214 ? 12.862 3.903 -2.408 1.00 97.38 214 TRP A C 1
ATOM 1516 O O . TRP A 1 214 ? 12.358 3.488 -1.362 1.00 97.38 214 TRP A O 1
ATOM 1526 N N . ALA A 1 215 ? 13.258 5.171 -2.551 1.00 97.88 215 ALA A N 1
ATOM 1527 C CA . ALA A 1 215 ? 13.128 6.181 -1.505 1.00 97.88 215 ALA A CA 1
ATOM 1528 C C . ALA A 1 215 ? 11.660 6.401 -1.104 1.00 97.88 215 ALA A C 1
ATOM 1530 O O . ALA A 1 215 ? 11.350 6.469 0.088 1.00 97.88 215 ALA A O 1
ATOM 1531 N N . ALA A 1 216 ? 10.739 6.435 -2.074 1.00 98.00 216 ALA A N 1
ATOM 1532 C CA . ALA A 1 216 ? 9.305 6.508 -1.806 1.00 98.00 216 ALA A CA 1
ATOM 1533 C C . ALA A 1 216 ? 8.818 5.294 -0.995 1.00 98.00 216 ALA A C 1
ATOM 1535 O O . ALA A 1 216 ? 8.112 5.471 -0.003 1.00 98.00 216 ALA A O 1
ATOM 1536 N N . ASN A 1 217 ? 9.241 4.075 -1.339 1.00 98.31 217 ASN A N 1
ATOM 1537 C CA . ASN A 1 217 ? 8.857 2.861 -0.610 1.00 98.31 217 ASN A CA 1
ATOM 1538 C C . ASN A 1 217 ? 9.407 2.834 0.821 1.00 98.31 217 ASN A C 1
ATOM 1540 O O . ASN A 1 217 ? 8.679 2.468 1.745 1.00 98.31 217 ASN A O 1
ATOM 1544 N N . VAL A 1 218 ? 10.642 3.294 1.034 1.00 98.19 218 VAL A N 1
ATOM 1545 C CA . VAL A 1 218 ? 11.216 3.456 2.380 1.00 98.19 218 VAL A CA 1
ATOM 1546 C C . VAL A 1 218 ? 10.434 4.495 3.190 1.00 98.19 218 VAL A C 1
ATOM 1548 O O . VAL A 1 218 ? 10.096 4.244 4.349 1.00 98.19 218 VAL A O 1
ATOM 1551 N N . ALA A 1 219 ? 10.076 5.636 2.591 1.00 98.06 219 ALA A N 1
ATOM 1552 C CA . ALA A 1 219 ? 9.268 6.661 3.251 1.00 98.06 219 ALA A CA 1
ATOM 1553 C C . ALA A 1 219 ? 7.873 6.135 3.632 1.00 98.06 219 ALA A C 1
ATOM 1555 O O . ALA A 1 219 ? 7.421 6.324 4.765 1.00 98.06 219 ALA A O 1
ATOM 1556 N N . ILE A 1 220 ? 7.211 5.422 2.716 1.00 98.50 220 ILE A N 1
ATOM 1557 C CA . ILE A 1 220 ? 5.922 4.758 2.944 1.00 98.50 220 ILE A CA 1
ATOM 1558 C C . ILE A 1 220 ? 6.042 3.750 4.095 1.00 98.50 220 ILE A C 1
ATOM 1560 O O . ILE A 1 220 ? 5.225 3.781 5.015 1.00 98.50 220 ILE A O 1
ATOM 1564 N N . ALA A 1 221 ? 7.076 2.905 4.111 1.00 98.12 221 ALA A N 1
ATOM 1565 C CA . ALA A 1 221 ? 7.305 1.945 5.190 1.00 98.12 221 ALA A CA 1
ATOM 1566 C C . ALA A 1 221 ? 7.542 2.629 6.543 1.00 98.12 221 ALA A C 1
ATOM 1568 O O . ALA A 1 221 ? 6.934 2.237 7.540 1.00 98.12 221 ALA A O 1
ATOM 1569 N N . GLY A 1 222 ? 8.338 3.700 6.584 1.00 97.81 222 GLY A N 1
ATOM 1570 C CA . GLY A 1 222 ? 8.557 4.486 7.799 1.00 97.81 222 GLY A CA 1
ATOM 1571 C C . GLY A 1 222 ? 7.270 5.125 8.332 1.00 97.81 222 GLY A C 1
ATOM 1572 O O . GLY A 1 222 ? 7.004 5.102 9.536 1.00 97.81 222 GLY A O 1
ATOM 1573 N N . LEU A 1 223 ? 6.420 5.655 7.452 1.00 97.44 223 LEU A N 1
ATOM 1574 C CA . LEU A 1 223 ? 5.131 6.235 7.835 1.00 97.44 223 LEU A CA 1
ATOM 1575 C C . LEU A 1 223 ? 4.121 5.168 8.283 1.00 97.44 223 LEU A C 1
ATOM 1577 O O . LEU A 1 223 ? 3.406 5.385 9.265 1.00 97.44 223 LEU A O 1
ATOM 1581 N N . ALA A 1 224 ? 4.087 4.009 7.623 1.00 96.94 224 ALA A N 1
ATOM 1582 C CA . ALA A 1 224 ? 3.260 2.871 8.021 1.00 96.94 224 ALA A CA 1
ATOM 1583 C C . ALA A 1 224 ? 3.702 2.303 9.381 1.00 96.94 224 ALA A C 1
ATOM 1585 O O . ALA A 1 224 ? 2.865 2.035 10.245 1.00 96.94 224 ALA A O 1
ATOM 1586 N N . TRP A 1 225 ? 5.012 2.219 9.627 1.00 96.31 225 TRP A N 1
ATOM 1587 C CA . TRP A 1 225 ? 5.568 1.860 10.931 1.00 96.31 225 TRP A CA 1
ATOM 1588 C C . TRP A 1 225 ? 5.154 2.855 12.017 1.00 96.31 225 TRP A C 1
ATOM 1590 O O . TRP A 1 225 ? 4.681 2.455 13.075 1.00 96.31 225 TRP A O 1
ATOM 1600 N N . ARG A 1 226 ? 5.243 4.165 11.754 1.00 94.75 226 ARG A N 1
ATOM 1601 C CA . ARG A 1 226 ? 4.770 5.198 12.696 1.00 94.75 226 ARG A CA 1
ATOM 1602 C C . ARG A 1 226 ? 3.268 5.096 12.967 1.00 94.75 226 ARG A C 1
ATOM 1604 O O . ARG A 1 226 ? 2.823 5.348 14.086 1.00 94.75 226 ARG A O 1
ATOM 1611 N N . ALA A 1 227 ? 2.476 4.744 11.956 1.00 93.12 227 ALA A N 1
ATOM 1612 C CA . ALA A 1 227 ? 1.042 4.535 12.115 1.00 93.12 227 ALA A CA 1
ATOM 1613 C C . ALA A 1 227 ? 0.739 3.336 13.032 1.00 93.12 227 ALA A C 1
ATOM 1615 O O . ALA A 1 227 ? -0.128 3.448 13.898 1.00 93.12 227 ALA A O 1
ATOM 1616 N N . THR A 1 228 ? 1.482 2.230 12.913 1.00 93.06 228 THR A N 1
ATOM 1617 C CA . THR A 1 228 ? 1.293 1.039 13.761 1.00 93.06 228 THR A CA 1
ATOM 1618 C C . THR A 1 228 ? 1.924 1.165 15.149 1.00 93.06 228 THR A C 1
ATOM 1620 O O . THR A 1 228 ? 1.344 0.691 16.127 1.00 93.06 228 THR A O 1
ATOM 1623 N N . SER A 1 229 ? 3.062 1.850 15.290 1.00 88.62 229 SER A N 1
ATOM 1624 C CA . SER A 1 229 ? 3.739 2.046 16.581 1.00 88.62 229 SER A CA 1
ATOM 1625 C C . SER A 1 229 ? 2.918 2.908 17.539 1.00 88.62 229 SER A C 1
ATOM 1627 O O . SER A 1 229 ? 2.839 2.612 18.728 1.00 88.62 229 SER A O 1
ATOM 1629 N N . SER A 1 230 ? 2.177 3.886 17.009 1.00 78.50 230 SER A N 1
ATOM 1630 C CA . SER A 1 230 ? 1.173 4.643 17.769 1.00 78.50 230 SER A CA 1
ATOM 1631 C C . SER A 1 230 ? -0.023 3.793 18.236 1.00 78.50 230 SER A C 1
ATOM 1633 O O . SER A 1 230 ? -0.908 4.294 18.936 1.00 78.50 230 SER A O 1
ATOM 1635 N N . GLY A 1 231 ? -0.079 2.518 17.827 1.00 73.12 231 GLY A N 1
ATOM 1636 C CA . GLY A 1 231 ? -1.212 1.619 17.995 1.00 73.12 231 GLY A CA 1
ATOM 1637 C C . GLY A 1 231 ? -1.016 0.327 18.751 1.00 73.12 231 GLY A C 1
ATOM 1638 O O . GLY A 1 231 ? -1.838 -0.572 18.604 1.00 73.12 231 GLY A O 1
ATOM 1639 N N . GLY A 1 232 ? 0.019 0.251 19.583 1.00 80.69 232 GLY A N 1
ATOM 1640 C CA . GLY A 1 232 ? 0.369 -0.990 20.276 1.00 80.69 232 GLY A CA 1
ATOM 1641 C C . GLY A 1 232 ? 1.136 -1.966 19.381 1.00 80.69 232 GLY A C 1
ATOM 1642 O O . GLY A 1 232 ? 1.319 -3.118 19.757 1.00 80.69 232 GLY A O 1
ATOM 1643 N N . GLY A 1 233 ? 1.596 -1.508 18.210 1.00 89.88 233 GLY A N 1
ATOM 1644 C CA . GLY A 1 233 ? 2.457 -2.255 17.303 1.00 89.88 233 GLY A CA 1
ATOM 1645 C C . GLY A 1 233 ? 1.740 -2.845 16.089 1.00 89.88 233 GLY A C 1
ATOM 1646 O O . GLY A 1 233 ? 0.523 -2.744 15.915 1.00 89.88 233 GLY A O 1
ATOM 1647 N N . PHE A 1 234 ? 2.541 -3.473 15.229 1.00 93.31 234 PHE A N 1
ATOM 1648 C CA . PHE A 1 234 ? 2.109 -4.073 13.967 1.00 93.31 234 PHE A CA 1
ATOM 1649 C C . PHE A 1 234 ? 1.043 -5.166 14.150 1.00 93.31 234 PHE A C 1
ATOM 1651 O O . PHE A 1 234 ? -0.005 -5.101 13.511 1.00 93.31 234 PHE A O 1
ATOM 1658 N N . GLY A 1 235 ? 1.276 -6.129 15.050 1.00 93.56 235 GLY A N 1
ATOM 1659 C CA . GLY A 1 235 ? 0.396 -7.290 15.247 1.00 93.56 235 GLY A CA 1
ATOM 1660 C C . GLY A 1 235 ? -1.054 -6.918 15.592 1.00 93.56 235 GLY A C 1
ATOM 1661 O O . GLY A 1 235 ? -1.962 -7.316 14.860 1.00 93.56 235 GLY A O 1
ATOM 1662 N N . PRO A 1 236 ? -1.298 -6.109 16.643 1.00 91.81 236 PRO A N 1
ATOM 1663 C CA . PRO A 1 236 ? -2.648 -5.671 16.997 1.00 91.81 236 PRO A CA 1
ATOM 1664 C C . PRO A 1 236 ? -3.339 -4.859 15.895 1.00 91.81 236 PRO A C 1
ATOM 1666 O O . PRO A 1 236 ? -4.531 -5.048 15.651 1.00 91.81 236 PRO A O 1
ATOM 1669 N N . CYS A 1 237 ? -2.601 -3.990 15.192 1.00 93.25 237 CYS A N 1
ATOM 1670 C CA . CYS A 1 237 ? -3.155 -3.210 14.083 1.00 93.25 237 CYS A CA 1
ATOM 1671 C C . CYS A 1 237 ? -3.569 -4.108 12.909 1.00 93.25 237 CYS A C 1
ATOM 1673 O O . CYS A 1 237 ? -4.670 -3.955 12.382 1.00 93.25 237 CYS A O 1
ATOM 1675 N N . LEU A 1 238 ? -2.727 -5.076 12.532 1.00 96.12 238 LEU A N 1
ATOM 1676 C CA . LEU A 1 238 ? -3.039 -6.025 11.465 1.00 96.12 238 LEU A CA 1
ATOM 1677 C C . LEU A 1 238 ? -4.239 -6.902 11.835 1.00 96.12 238 LEU A C 1
ATOM 1679 O O . LEU A 1 238 ? -5.145 -7.071 11.024 1.00 96.12 238 LEU A O 1
ATOM 1683 N N . ALA A 1 239 ? -4.294 -7.410 13.067 1.00 94.75 239 ALA A N 1
ATOM 1684 C CA . ALA A 1 239 ? -5.431 -8.193 13.540 1.00 94.75 239 ALA A CA 1
ATOM 1685 C C . ALA A 1 239 ? -6.747 -7.395 13.476 1.00 94.75 239 ALA A C 1
ATOM 1687 O O . ALA A 1 239 ? -7.765 -7.924 13.024 1.00 94.75 239 ALA A O 1
ATOM 1688 N N . ALA A 1 240 ? -6.725 -6.116 13.868 1.00 92.56 240 ALA A N 1
ATOM 1689 C CA . ALA A 1 240 ? -7.885 -5.231 13.789 1.00 92.56 240 ALA A CA 1
ATOM 1690 C C . ALA A 1 240 ? -8.325 -4.962 12.339 1.00 92.56 240 ALA A C 1
ATOM 1692 O O . ALA A 1 240 ? -9.522 -5.008 12.044 1.00 92.56 240 ALA A O 1
ATOM 1693 N N . ASP A 1 241 ? -7.381 -4.736 11.422 1.00 95.31 241 ASP A N 1
ATOM 1694 C CA . ASP A 1 241 ? -7.685 -4.541 10.001 1.00 95.31 241 ASP A CA 1
ATOM 1695 C C . ASP A 1 241 ? -8.273 -5.807 9.360 1.00 95.31 241 ASP A C 1
ATOM 1697 O O . ASP A 1 241 ? -9.298 -5.744 8.676 1.00 95.31 241 ASP A O 1
ATOM 1701 N N . LEU A 1 242 ? -7.689 -6.978 9.630 1.00 95.88 242 LEU A N 1
ATOM 1702 C CA . LEU A 1 242 ? -8.211 -8.263 9.156 1.00 95.88 242 LEU A CA 1
ATOM 1703 C C . LEU A 1 242 ? -9.611 -8.539 9.722 1.00 95.88 242 LEU A C 1
ATOM 1705 O O . LEU A 1 242 ? -10.501 -8.981 8.992 1.00 95.88 242 LEU A O 1
ATOM 1709 N N . ALA A 1 243 ? -9.842 -8.246 11.004 1.00 94.75 243 ALA A N 1
ATOM 1710 C CA . ALA A 1 243 ? -11.159 -8.371 11.621 1.00 94.75 243 ALA A CA 1
ATOM 1711 C C . ALA A 1 243 ? -12.183 -7.421 10.979 1.00 94.75 243 ALA A C 1
ATOM 1713 O O . ALA A 1 243 ? -13.327 -7.818 10.753 1.00 94.75 243 ALA A O 1
ATOM 1714 N N . ALA A 1 244 ? -11.785 -6.194 10.635 1.00 93.12 244 ALA A N 1
ATOM 1715 C CA . ALA A 1 244 ? -12.643 -5.246 9.930 1.00 93.12 244 ALA A CA 1
ATOM 1716 C C . ALA A 1 244 ? -13.027 -5.742 8.527 1.00 93.12 244 ALA A C 1
ATOM 1718 O O . ALA A 1 244 ? -14.199 -5.646 8.157 1.00 93.12 244 ALA A O 1
ATOM 1719 N N . MET A 1 245 ? -12.088 -6.336 7.782 1.00 94.19 245 MET A N 1
ATOM 1720 C CA . MET A 1 245 ? -12.386 -6.962 6.487 1.00 94.19 245 MET A CA 1
ATOM 1721 C C . MET A 1 245 ? -13.349 -8.145 6.630 1.00 94.19 245 MET A C 1
ATOM 1723 O O . MET A 1 245 ? -14.328 -8.227 5.892 1.00 94.19 245 MET A O 1
ATOM 1727 N N . ARG A 1 246 ? -13.140 -9.016 7.628 1.00 94.62 246 ARG A N 1
ATOM 1728 C CA . ARG A 1 246 ? -14.030 -10.162 7.902 1.00 94.62 246 ARG A CA 1
ATOM 1729 C C . ARG A 1 246 ? -15.451 -9.741 8.280 1.00 94.62 246 ARG A C 1
ATOM 1731 O O . ARG A 1 246 ? -16.400 -10.427 7.925 1.00 94.62 246 ARG A O 1
ATOM 1738 N N . ARG A 1 247 ? -15.614 -8.606 8.968 1.00 93.62 247 ARG A N 1
ATOM 1739 C CA . ARG A 1 247 ? -16.932 -8.045 9.326 1.00 93.62 247 ARG A CA 1
ATOM 1740 C C . ARG A 1 247 ? -17.659 -7.391 8.148 1.00 93.62 247 ARG A C 1
ATOM 1742 O O . ARG A 1 247 ? -18.860 -7.162 8.240 1.00 93.62 247 ARG A O 1
ATOM 1749 N N . ARG A 1 248 ? -16.953 -7.053 7.063 1.00 91.19 248 ARG A N 1
ATOM 1750 C CA . ARG A 1 248 ? -17.511 -6.403 5.864 1.00 91.19 248 ARG A CA 1
ATOM 1751 C C . ARG A 1 248 ? -17.073 -7.142 4.590 1.00 91.19 248 ARG A C 1
ATOM 1753 O O . ARG A 1 248 ? -16.413 -6.539 3.738 1.00 91.19 248 ARG A O 1
ATOM 1760 N N . PRO A 1 249 ? -17.456 -8.422 4.428 1.00 91.56 249 PRO A N 1
ATOM 1761 C CA . PRO A 1 249 ? -16.916 -9.285 3.380 1.00 91.56 249 PRO A CA 1
ATOM 1762 C C . PRO A 1 249 ? -17.214 -8.759 1.976 1.00 91.56 249 PRO A C 1
ATOM 1764 O O . PRO A 1 249 ? -16.338 -8.811 1.126 1.00 91.56 249 PRO A O 1
ATOM 1767 N N . ALA A 1 250 ? -18.391 -8.165 1.746 1.00 92.38 250 ALA A N 1
ATOM 1768 C CA . ALA A 1 250 ? -18.733 -7.579 0.450 1.00 92.38 250 ALA A CA 1
ATOM 1769 C C . ALA A 1 250 ? -17.781 -6.437 0.052 1.00 92.38 250 ALA A C 1
ATOM 1771 O O . ALA A 1 250 ? -17.271 -6.423 -1.059 1.00 92.38 250 ALA A O 1
ATOM 1772 N N . HIS A 1 251 ? -17.468 -5.518 0.973 1.00 89.06 251 HIS A N 1
ATOM 1773 C CA . HIS A 1 251 ? -16.563 -4.399 0.681 1.00 89.06 251 HIS A CA 1
ATOM 1774 C C . HIS A 1 251 ? -15.125 -4.880 0.460 1.00 89.06 251 HIS A C 1
ATOM 1776 O O . HIS A 1 251 ? -14.446 -4.400 -0.447 1.00 89.06 251 HIS A O 1
ATOM 1782 N N . ALA A 1 252 ? -14.670 -5.831 1.281 1.00 90.56 252 ALA A N 1
ATOM 1783 C CA . ALA A 1 252 ? -13.357 -6.444 1.122 1.00 90.56 252 ALA A CA 1
ATOM 1784 C C . ALA A 1 252 ? -13.254 -7.197 -0.215 1.00 90.56 252 ALA A C 1
ATOM 1786 O O . ALA A 1 252 ? -12.278 -7.015 -0.936 1.00 90.56 252 ALA A O 1
ATOM 1787 N N . ALA A 1 253 ? -14.280 -7.971 -0.582 1.00 93.19 253 ALA A N 1
ATOM 1788 C CA . ALA A 1 253 ? -14.345 -8.689 -1.849 1.00 93.19 253 ALA A CA 1
ATOM 1789 C C . ALA A 1 253 ? -14.328 -7.729 -3.041 1.00 93.19 253 ALA A C 1
ATOM 1791 O O . ALA A 1 253 ? -13.509 -7.912 -3.931 1.00 93.19 253 ALA A O 1
ATOM 1792 N N . THR A 1 254 ? -15.146 -6.671 -3.045 1.00 93.38 254 THR A N 1
ATOM 1793 C CA . THR A 1 254 ? -15.136 -5.673 -4.127 1.00 93.38 254 THR A CA 1
ATOM 1794 C C . THR A 1 254 ? -13.764 -5.017 -4.281 1.00 93.38 254 THR A C 1
ATOM 1796 O O . THR A 1 254 ? -13.283 -4.875 -5.401 1.00 93.38 254 THR A O 1
ATOM 1799 N N . ALA A 1 255 ? -13.107 -4.642 -3.178 1.00 92.56 255 ALA A N 1
ATOM 1800 C CA . ALA A 1 255 ? -11.777 -4.037 -3.233 1.00 92.56 255 ALA A CA 1
ATOM 1801 C C . ALA A 1 255 ? -10.717 -5.015 -3.771 1.00 92.56 255 ALA A C 1
ATOM 1803 O O . ALA A 1 255 ? -9.948 -4.657 -4.661 1.00 92.56 255 ALA A O 1
ATOM 1804 N N . LEU A 1 256 ? -10.700 -6.255 -3.269 1.00 94.19 256 LEU A N 1
ATOM 1805 C CA . LEU A 1 256 ? -9.753 -7.286 -3.698 1.00 94.19 256 LEU A CA 1
ATOM 1806 C C . LEU A 1 256 ? -9.979 -7.703 -5.154 1.00 94.19 256 LEU A C 1
ATOM 1808 O O . LEU A 1 256 ? -9.018 -7.770 -5.913 1.00 94.19 256 LEU A O 1
ATOM 1812 N N . LEU A 1 257 ? -11.231 -7.925 -5.562 1.00 96.19 257 LEU A N 1
ATOM 1813 C CA . LEU A 1 257 ? -11.592 -8.244 -6.944 1.00 96.19 257 LEU A CA 1
ATOM 1814 C C . LEU A 1 257 ? -11.290 -7.082 -7.890 1.00 96.19 257 LEU A C 1
ATOM 1816 O O . LEU A 1 257 ? -10.851 -7.322 -9.006 1.00 96.19 257 LEU A O 1
ATOM 1820 N N . GLY A 1 258 ? -11.468 -5.834 -7.449 1.00 95.44 258 GLY A N 1
ATOM 1821 C CA . GLY A 1 258 ? -11.085 -4.657 -8.227 1.00 95.44 258 GLY A CA 1
ATOM 1822 C C . GLY A 1 258 ? -9.580 -4.617 -8.499 1.00 95.44 258 GLY A C 1
ATOM 1823 O O . GLY A 1 258 ? -9.167 -4.505 -9.651 1.00 95.44 258 GLY A O 1
ATOM 1824 N N . VAL A 1 259 ? -8.751 -4.779 -7.461 1.00 96.38 259 VAL A N 1
ATOM 1825 C CA . VAL A 1 259 ? -7.284 -4.827 -7.615 1.00 96.38 259 VAL A CA 1
ATOM 1826 C C . VAL A 1 259 ? -6.855 -6.033 -8.455 1.00 96.38 259 VAL A C 1
ATOM 1828 O O . VAL A 1 259 ? -6.041 -5.878 -9.361 1.00 96.38 259 VAL A O 1
ATOM 1831 N N . ALA A 1 260 ? -7.425 -7.214 -8.203 1.00 96.69 260 ALA A N 1
ATOM 1832 C CA . ALA A 1 260 ? -7.126 -8.431 -8.955 1.00 96.69 260 ALA A CA 1
ATOM 1833 C C . ALA A 1 260 ? -7.557 -8.330 -10.425 1.00 96.69 260 ALA A C 1
ATOM 1835 O O . ALA A 1 260 ? -6.839 -8.795 -11.302 1.00 96.69 260 ALA A O 1
ATOM 1836 N N .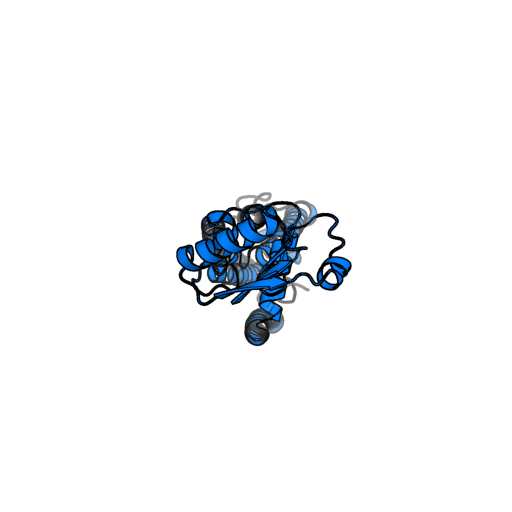 GLY A 1 261 ? -8.692 -7.688 -10.708 1.00 97.00 261 GLY A N 1
ATOM 1837 C CA . GLY A 1 261 ? -9.170 -7.439 -12.065 1.00 97.00 261 GLY A CA 1
ATOM 1838 C C . GLY A 1 261 ? -8.241 -6.508 -12.840 1.00 97.00 261 GLY A C 1
ATOM 1839 O O . GLY A 1 261 ? -7.896 -6.808 -13.979 1.00 97.00 261 GLY A O 1
ATOM 1840 N N . VAL A 1 262 ? -7.763 -5.425 -12.213 1.00 96.88 262 VAL A N 1
ATOM 1841 C CA . VAL A 1 262 ? -6.765 -4.535 -12.834 1.00 96.88 262 VAL A CA 1
ATOM 1842 C C . VAL A 1 262 ? -5.431 -5.258 -13.025 1.00 96.88 262 VAL A C 1
ATOM 1844 O O . VAL A 1 262 ? -4.834 -5.145 -14.090 1.00 96.88 262 VAL A O 1
ATOM 1847 N N . ALA A 1 263 ? -4.983 -6.043 -12.043 1.00 96.81 263 ALA A N 1
ATOM 1848 C CA . ALA A 1 263 ? -3.784 -6.872 -12.163 1.00 96.81 263 ALA A CA 1
ATOM 1849 C C . ALA A 1 263 ? -3.888 -7.877 -13.322 1.00 96.81 263 ALA A C 1
ATOM 1851 O O . ALA A 1 263 ? -2.961 -7.997 -14.116 1.00 96.81 263 ALA A O 1
ATOM 1852 N N . ALA A 1 264 ? -5.023 -8.567 -13.456 1.00 96.44 264 ALA A N 1
ATOM 1853 C CA . ALA A 1 264 ? -5.271 -9.498 -14.552 1.00 96.44 264 ALA A CA 1
ATOM 1854 C C . ALA A 1 264 ? -5.319 -8.778 -15.907 1.00 96.44 264 ALA A C 1
ATOM 1856 O O . ALA A 1 264 ? -4.734 -9.258 -16.872 1.00 96.44 264 ALA A O 1
ATOM 1857 N N . ALA A 1 265 ? -5.953 -7.604 -15.978 1.00 95.62 265 ALA A N 1
ATOM 1858 C CA . ALA A 1 265 ? -5.956 -6.785 -17.186 1.00 95.62 265 ALA A CA 1
ATOM 1859 C C . ALA A 1 265 ? -4.537 -6.338 -17.574 1.00 95.62 265 ALA A C 1
ATOM 1861 O O . ALA A 1 265 ? -4.183 -6.416 -18.745 1.00 95.62 265 ALA A O 1
ATOM 1862 N N . LEU A 1 266 ? -3.702 -5.934 -16.609 1.00 94.81 266 LEU A N 1
ATOM 1863 C CA . LEU A 1 266 ? -2.289 -5.639 -16.862 1.00 94.81 266 LEU A CA 1
ATOM 1864 C C . LEU A 1 266 ? -1.535 -6.884 -17.347 1.00 94.81 266 LEU A C 1
ATOM 1866 O O . LEU A 1 266 ? -0.792 -6.797 -18.308 1.00 94.81 266 LEU A O 1
ATOM 1870 N N . ALA A 1 267 ? -1.738 -8.051 -16.743 1.00 92.88 267 ALA A N 1
ATOM 1871 C CA . ALA A 1 267 ? -1.003 -9.246 -17.154 1.00 92.88 267 ALA A CA 1
ATOM 1872 C C . ALA A 1 267 ? -1.411 -9.781 -18.541 1.00 92.88 267 ALA A C 1
ATOM 1874 O O . ALA A 1 267 ? -0.590 -10.353 -19.252 1.00 92.88 267 ALA A O 1
ATOM 1875 N N . LEU A 1 268 ? -2.686 -9.631 -18.913 1.00 92.94 268 LEU A N 1
ATOM 1876 C CA . LEU A 1 268 ? -3.264 -10.288 -20.091 1.00 92.94 268 LEU A CA 1
ATOM 1877 C C . LEU A 1 268 ? -3.481 -9.355 -21.284 1.00 92.94 268 LEU A C 1
ATOM 1879 O O . LEU A 1 268 ? -3.521 -9.825 -22.418 1.00 92.94 268 LEU A O 1
ATOM 1883 N N . LEU A 1 269 ? -3.685 -8.059 -21.041 1.00 93.12 269 LEU A N 1
ATOM 1884 C CA . LEU A 1 269 ? -4.129 -7.099 -22.059 1.00 93.12 269 LEU A CA 1
ATOM 1885 C C . LEU A 1 269 ? -3.117 -5.976 -22.304 1.00 93.12 269 LEU A C 1
ATOM 1887 O O . LEU A 1 269 ? -3.385 -5.090 -23.117 1.00 93.12 269 LEU A O 1
ATOM 1891 N N . TYR A 1 270 ? -1.981 -5.966 -21.601 1.00 92.06 270 TYR A N 1
ATOM 1892 C CA . TYR A 1 270 ? -0.984 -4.919 -21.789 1.00 92.06 270 TYR A CA 1
ATOM 1893 C C . TYR A 1 270 ? -0.317 -5.069 -23.163 1.00 92.06 270 TYR A C 1
ATOM 1895 O O . TYR A 1 270 ? 0.203 -6.141 -23.478 1.00 92.06 270 TYR A O 1
ATOM 1903 N N . PRO A 1 271 ? -0.351 -4.027 -24.013 1.00 89.69 271 PRO A N 1
ATOM 1904 C CA . PRO A 1 271 ? 0.092 -4.148 -25.393 1.00 89.69 271 PRO A CA 1
ATOM 1905 C C . PRO A 1 271 ? 1.612 -4.360 -25.447 1.00 89.69 271 PRO A C 1
ATOM 1907 O O . PRO A 1 271 ? 2.357 -3.525 -24.922 1.00 89.69 271 PRO A O 1
ATOM 1910 N N . PRO A 1 272 ? 2.097 -5.435 -26.092 1.00 88.31 272 PRO A N 1
ATOM 1911 C CA . PRO A 1 272 ? 3.524 -5.663 -26.230 1.00 88.31 272 PRO A CA 1
ATOM 1912 C C . PRO A 1 272 ? 4.109 -4.672 -27.239 1.00 88.31 272 PRO A C 1
ATOM 1914 O O . PRO A 1 272 ? 3.668 -4.587 -28.384 1.00 88.31 272 PRO A O 1
ATOM 1917 N N . TYR A 1 273 ? 5.122 -3.923 -26.812 1.00 89.56 273 TYR A N 1
ATOM 1918 C CA . TYR A 1 273 ? 5.877 -2.996 -27.669 1.00 89.56 273 TYR A CA 1
ATOM 1919 C C . TYR A 1 273 ? 7.398 -3.190 -27.567 1.00 89.56 273 TYR A C 1
ATOM 1921 O O . TYR A 1 273 ? 8.152 -2.531 -28.279 1.00 89.56 273 TYR A O 1
ATOM 1929 N N . TRP A 1 274 ? 7.859 -4.072 -26.677 1.00 87.69 274 TRP A N 1
ATOM 1930 C CA . TRP A 1 274 ? 9.267 -4.430 -26.512 1.00 87.69 274 TRP A CA 1
ATOM 1931 C C . TRP A 1 274 ? 9.661 -5.565 -27.464 1.00 87.69 274 TRP A C 1
ATOM 1933 O O . TRP A 1 274 ? 8.837 -6.400 -27.841 1.00 87.69 274 TRP A O 1
ATOM 1943 N N . LYS A 1 275 ? 10.937 -5.601 -27.863 1.00 70.81 275 LYS A N 1
ATOM 1944 C CA . LYS A 1 275 ? 11.492 -6.608 -28.781 1.00 70.81 275 LYS A CA 1
ATOM 1945 C C . LYS A 1 275 ? 12.466 -7.514 -28.019 1.00 70.81 275 LYS A C 1
ATOM 1947 O O . LYS A 1 275 ? 13.602 -7.125 -27.787 1.00 70.81 275 LYS A O 1
ATOM 1952 N N . GLY A 1 276 ? 12.034 -8.714 -27.633 1.00 64.50 276 GLY A N 1
ATOM 1953 C CA . GLY A 1 276 ? 12.886 -9.720 -26.980 1.00 64.50 276 GLY A CA 1
ATOM 1954 C C . GLY A 1 276 ? 12.077 -10.909 -26.442 1.00 64.50 276 GLY A C 1
ATOM 1955 O O . GLY A 1 276 ? 10.857 -10.787 -26.362 1.00 64.50 276 GLY A O 1
ATOM 1956 N N . PRO A 1 277 ? 12.704 -12.055 -26.117 1.00 53.50 277 PRO A N 1
ATOM 1957 C CA . PRO A 1 277 ? 12.036 -13.168 -25.440 1.00 53.50 277 PRO A CA 1
ATOM 1958 C C . PRO A 1 277 ? 11.853 -12.851 -23.944 1.00 53.50 277 PRO A C 1
ATOM 1960 O O . PRO A 1 277 ? 12.811 -12.444 -23.285 1.00 53.50 277 PRO A O 1
ATOM 1963 N N . TRP A 1 278 ? 10.632 -13.017 -23.428 1.00 56.22 278 TRP A N 1
ATOM 1964 C CA . TRP A 1 278 ? 10.226 -12.801 -22.030 1.00 56.22 278 TRP A CA 1
ATOM 1965 C C . TRP A 1 278 ? 9.420 -13.995 -21.526 1.00 56.22 278 TRP A C 1
ATOM 1967 O O . TRP A 1 278 ? 8.658 -14.569 -22.338 1.00 56.22 278 TRP A O 1
#

Foldseek 3Di:
DEKEWEAPPPPQSVLLQVLLVLLCVVLVDPYDYYYDPPCVLCVVVVAPADRWIDDPSHTDDGNGRDGSVSSNCVVPPPPPPPQQAELLVLLVLLLVLLVQLLVLLVVLLVQLLCLQQVHPADPQPPDPARHSSLVSQDPVQDDLQAGPSLVSNLLSVLLSVQSVLQVDPPRLGRLGPLLVLLVSLVVQLVVLVVVCCCQCPPSVYDYVSSVSSNVSSVSSNVSSQVSQVSPVHNPVNNVSNVVSCVVVVVVVCVSVVVSVVVVVCNNPVPDDSHDDDD